Protein 3IX7 (pdb70)

Structure (mmCIF, N/CA/C/O backbone):
data_3IX7
#
_entry.id   3IX7
#
_cell.length_a   110.152
_cell.length_b   110.152
_cell.length_c   39.205
_cell.angle_alpha   90.00
_cell.angle_beta   90.00
_cell.angle_gamma   120.00
#
_symmetry.space_group_name_H-M   'P 61'
#
loop_
_entity.id
_entity.type
_entity.pdbx_description
1 polymer 'Uncharacterized protein TTHA0540'
2 non-polymer 'ACETIC ACID'
3 water water
#
loop_
_atom_site.group_PDB
_atom_site.id
_atom_site.type_symbol
_atom_site.label_atom_id
_atom_site.label_alt_id
_atom_site.label_comp_id
_atom_site.label_asym_id
_atom_site.label_entity_id
_atom_site.label_seq_id
_atom_site.pdbx_PDB_ins_code
_atom_site.Cartn_x
_atom_site.Cartn_y
_atom_site.Cartn_z
_atom_site.occupancy
_atom_site.B_iso_or_equiv
_atom_site.auth_seq_id
_atom_site.auth_comp_id
_atom_site.auth_asym_id
_atom_site.auth_atom_id
_atom_site.pdbx_PDB_model_num
ATOM 1 N N . ALA A 1 3 ? -16.191 73.759 1.973 1.00 15.68 138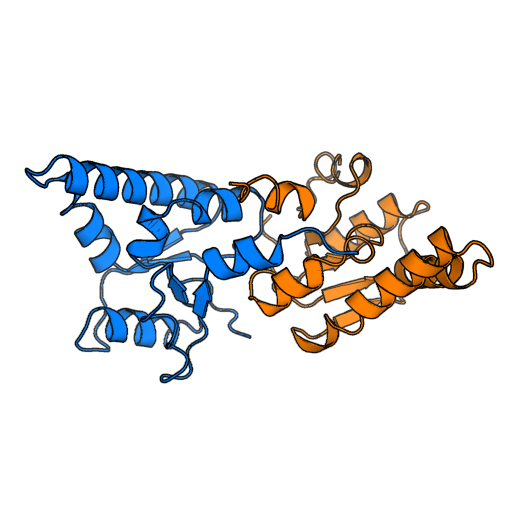 ALA A N 1
ATOM 2 C CA . ALA A 1 3 ? -16.789 74.475 0.795 1.00 15.47 138 ALA A CA 1
ATOM 3 C C . ALA A 1 3 ? -17.282 73.611 -0.407 1.00 15.39 138 ALA A C 1
ATOM 4 O O . ALA A 1 3 ? -18.206 74.062 -1.117 1.00 15.26 138 ALA A O 1
ATOM 6 N N . PRO A 1 4 ? -16.671 72.406 -0.661 1.00 14.85 139 PRO A N 1
ATOM 7 C CA . PRO A 1 4 ? -17.031 71.584 -1.844 1.00 14.45 139 PRO A CA 1
ATOM 8 C C . PRO A 1 4 ? -18.512 71.238 -2.010 1.00 14.05 139 PRO A C 1
ATOM 9 O O . PRO A 1 4 ? -19.107 70.608 -1.135 1.00 13.50 139 PRO A O 1
ATOM 13 N N . ARG A 1 5 ? -19.071 71.624 -3.158 1.00 13.84 140 ARG A N 1
ATOM 14 C CA . ARG A 1 5 ? -20.480 71.372 -3.485 1.00 13.64 140 ARG A CA 1
ATOM 15 C C . ARG A 1 5 ? -20.693 70.152 -4.398 1.00 12.73 140 ARG A C 1
ATOM 16 O O . ARG A 1 5 ? -21.806 69.919 -4.872 1.00 12.31 140 ARG A O 1
ATOM 24 N N . GLY A 1 6 ? -19.635 69.372 -4.626 1.00 12.17 141 GLY A N 1
ATOM 25 C CA . GLY A 1 6 ? -19.667 68.261 -5.587 1.00 11.25 141 GLY A CA 1
ATOM 26 C C . GLY A 1 6 ? -19.928 66.868 -5.029 1.00 11.25 141 GLY A C 1
ATOM 27 O O . GLY A 1 6 ? -19.763 65.884 -5.746 1.00 10.41 141 GLY A O 1
ATOM 28 N N . GLY A 1 7 ? -20.343 66.771 -3.767 1.00 11.56 142 GLY A N 1
ATOM 29 C CA . GLY A 1 7 ? -20.676 65.476 -3.181 1.00 13.13 142 GLY A CA 1
ATOM 30 C C . GLY A 1 7 ? -19.587 64.885 -2.311 1.00 14.23 142 GLY A C 1
ATOM 31 O O . GLY A 1 7 ? -18.768 65.619 -1.766 1.00 12.90 142 GLY A O 1
ATOM 32 N N A LYS A 1 8 ? -19.549 63.544 -2.228 0.50 15.65 143 LYS A N 1
ATOM 33 N N B LYS A 1 8 ? -19.613 63.566 -2.167 0.50 15.80 143 LYS A N 1
ATOM 34 C CA A LYS A 1 8 ? -18.785 62.788 -1.207 0.50 16.30 143 LYS A CA 1
ATOM 35 C CA B LYS A 1 8 ? -18.638 62.866 -1.364 0.50 16.65 143 LYS A CA 1
ATOM 36 C C A LYS A 1 8 ? -18.170 61.466 -1.703 0.50 17.29 143 LYS A C 1
ATOM 37 C C B LYS A 1 8 ? -18.120 61.662 -2.092 0.50 17.58 143 LYS A C 1
ATOM 38 O O A LYS A 1 8 ? -18.913 60.488 -1.913 0.50 16.86 143 LYS A O 1
ATOM 39 O O B LYS A 1 8 ? -18.860 60.983 -2.839 0.50 17.46 143 LYS A O 1
ATOM 50 N N . VAL A 1 9 ? -16.836 61.420 -1.864 1.00 16.41 144 VAL A N 1
ATOM 51 C CA . VAL A 1 9 ? -16.156 60.240 -2.347 1.00 17.85 144 VAL A CA 1
ATOM 52 C C . VAL A 1 9 ? -15.873 59.366 -1.123 1.00 19.00 144 VAL A C 1
ATOM 53 O O . VAL A 1 9 ? -15.281 59.837 -0.140 1.00 19.65 144 VAL A O 1
ATOM 57 N N . LEU A 1 10 ? -16.275 58.095 -1.205 1.00 19.65 145 LEU A N 1
ATOM 58 C CA . LEU A 1 10 ? -16.219 57.145 -0.088 1.00 20.40 145 LEU A CA 1
ATOM 59 C C . LEU A 1 10 ? -15.143 56.139 -0.391 1.00 20.20 145 LEU A C 1
ATOM 60 O O . LEU A 1 10 ? -15.124 55.616 -1.511 1.00 21.94 145 LEU A O 1
ATOM 65 N N . ASP A 1 11 ? -14.232 55.880 0.552 1.00 18.80 146 ASP A N 1
ATOM 66 C CA . ASP A 1 11 ? -13.189 54.912 0.333 1.00 19.57 146 ASP A CA 1
ATOM 67 C C . ASP A 1 11 ? -13.600 53.556 0.911 1.00 19.91 146 ASP A C 1
ATOM 68 O O . ASP A 1 11 ? -14.706 53.415 1.411 1.00 19.64 146 ASP A O 1
ATOM 73 N N . THR A 1 12 ? -12.693 52.584 0.848 1.00 20.46 147 THR A N 1
ATOM 74 C CA . THR A 1 12 ? -12.937 51.281 1.421 1.00 21.97 147 THR A CA 1
ATOM 75 C C . THR A 1 12 ? -13.143 51.297 2.903 1.00 21.43 147 THR A C 1
ATOM 76 O O . THR A 1 12 ? -14.131 50.712 3.377 1.00 21.59 147 THR A O 1
ATOM 80 N N . SER A 1 13 ? -12.257 51.976 3.639 1.00 20.56 148 SER A N 1
ATOM 81 C CA . SER A 1 13 ? -12.331 51.965 5.121 1.00 21.32 148 SER A CA 1
ATOM 82 C C . SER A 1 13 ? -13.639 52.523 5.688 1.00 21.20 148 SER A C 1
ATOM 83 O O . SER A 1 13 ? -14.179 52.002 6.706 1.00 20.64 148 SER A O 1
ATOM 86 N N . VAL A 1 14 ? -14.151 53.584 5.073 1.00 20.06 149 VAL A N 1
ATOM 87 C CA . VAL A 1 14 ? -15.418 54.136 5.551 1.00 19.56 149 VAL A CA 1
ATOM 88 C C . VAL A 1 14 ? -16.612 53.175 5.365 1.00 20.72 149 VAL A C 1
ATOM 89 O O . VAL A 1 14 ? -17.541 53.130 6.225 1.00 19.32 149 VAL A O 1
ATOM 93 N N . LEU A 1 15 ? -16.592 52.427 4.257 1.00 20.07 150 LEU A N 1
ATOM 94 C CA . LEU A 1 15 ? -17.624 51.402 3.989 1.00 21.47 150 LEU A CA 1
ATOM 95 C C . LEU A 1 15 ? -17.558 50.239 4.965 1.00 21.81 150 LEU A C 1
ATOM 96 O O . LEU A 1 15 ? -18.599 49.779 5.463 1.00 22.07 150 LEU A O 1
ATOM 101 N N . VAL A 1 16 ? -16.345 49.757 5.239 1.00 22.05 151 VAL A N 1
ATOM 102 C CA . VAL A 1 16 ? -16.131 48.662 6.190 1.00 22.89 151 VAL A CA 1
ATOM 103 C C . VAL A 1 16 ? -16.484 49.049 7.620 1.00 23.67 151 VAL A C 1
ATOM 104 O O . VAL A 1 16 ? -17.022 48.221 8.385 1.00 22.22 151 VAL A O 1
ATOM 108 N N . ASP A 1 17 ? -16.227 50.312 7.965 1.00 23.30 152 ASP A N 1
ATOM 109 C CA . ASP A 1 17 ? -16.598 50.827 9.283 1.00 24.53 152 ASP A CA 1
ATOM 110 C C . ASP A 1 17 ? -18.130 50.803 9.453 1.00 24.83 152 ASP A C 1
ATOM 111 O O . ASP A 1 17 ? -18.624 50.492 10.548 1.00 24.39 152 ASP A O 1
ATOM 116 N N . GLY A 1 18 ? -18.871 51.121 8.384 1.00 25.11 153 GLY A N 1
ATOM 117 C CA . GLY A 1 18 ? -20.352 50.988 8.399 1.00 25.69 153 GLY A CA 1
ATOM 118 C C . GLY A 1 18 ? -21.181 52.161 8.940 1.00 26.36 153 GLY A C 1
ATOM 119 O O . GLY A 1 18 ? -22.254 52.469 8.393 1.00 25.87 153 GLY A O 1
ATOM 120 N N . ARG A 1 19 ? -20.693 52.848 9.981 1.00 26.36 154 ARG A N 1
ATOM 121 C CA . ARG A 1 19 ? -21.445 53.980 10.557 1.00 27.12 154 ARG A CA 1
ATOM 122 C C . ARG A 1 19 ? -21.889 55.069 9.596 1.00 26.45 154 ARG A C 1
ATOM 123 O O . ARG A 1 19 ? -22.915 55.698 9.849 1.00 27.53 154 ARG A O 1
ATOM 131 N N . VAL A 1 20 ? -21.143 55.300 8.507 1.00 25.52 155 VAL A N 1
ATOM 132 C CA . VAL A 1 20 ? -21.561 56.275 7.486 1.00 24.17 155 VAL A CA 1
ATOM 133 C C . VAL A 1 20 ? -22.957 55.937 6.969 1.00 24.10 155 VAL A C 1
ATOM 134 O O . VAL A 1 20 ? -23.626 56.813 6.438 1.00 23.61 155 VAL A O 1
ATOM 138 N N . ALA A 1 21 ? -23.352 54.662 7.059 1.00 23.77 156 ALA A N 1
ATOM 139 C CA . ALA A 1 21 ? -24.717 54.254 6.681 1.00 24.73 156 ALA A CA 1
ATOM 140 C C . ALA A 1 21 ? -25.707 54.791 7.723 1.00 24.18 156 ALA A C 1
ATOM 141 O O . ALA A 1 21 ? -26.705 55.337 7.346 1.00 24.19 156 ALA A O 1
ATOM 143 N N . GLU A 1 22 ? -25.405 54.655 9.015 1.00 24.86 157 GLU A N 1
ATOM 144 C CA . GLU A 1 22 ? -26.229 55.290 10.051 1.00 26.40 157 GLU A CA 1
ATOM 145 C C . GLU A 1 22 ? -26.387 56.810 9.810 1.00 25.35 157 GLU A C 1
ATOM 146 O O . GLU A 1 22 ? -27.491 57.339 9.952 1.00 24.65 157 GLU A O 1
ATOM 152 N N . VAL A 1 23 ? -25.288 57.482 9.432 1.00 24.11 158 VAL A N 1
ATOM 153 C CA . VAL A 1 23 ? -25.270 58.940 9.293 1.00 23.14 158 VAL A CA 1
ATOM 154 C C . VAL A 1 23 ? -26.179 59.405 8.142 1.00 22.84 158 VAL A C 1
ATOM 155 O O . VAL A 1 23 ? -26.928 60.380 8.257 1.00 22.44 158 VAL A O 1
ATOM 159 N N . ALA A 1 24 ? -26.063 58.724 7.013 1.00 22.36 159 ALA A N 1
ATOM 160 C CA . ALA A 1 24 ? -26.861 59.031 5.840 1.00 22.44 159 ALA A CA 1
ATOM 161 C C . ALA A 1 24 ? -28.353 58.804 6.101 1.00 22.31 159 ALA A C 1
ATOM 162 O O . ALA A 1 24 ? -29.168 59.562 5.614 1.00 21.67 159 ALA A O 1
ATOM 164 N N . ALA A 1 25 ? -28.696 57.773 6.873 1.00 22.04 160 ALA A N 1
ATOM 165 C CA . ALA A 1 25 ? -30.089 57.394 7.047 1.00 23.24 160 ALA A CA 1
ATOM 166 C C . ALA A 1 25 ? -30.782 58.313 8.049 1.00 22.73 160 ALA A C 1
ATOM 167 O O . ALA A 1 25 ? -31.943 58.145 8.319 1.00 22.93 160 ALA A O 1
ATOM 169 N N . VAL A 1 26 ? -30.046 59.266 8.627 1.00 22.31 161 VAL A N 1
ATOM 170 C CA . VAL A 1 26 ? -30.647 60.262 9.512 1.00 20.50 161 VAL A CA 1
ATOM 171 C C . VAL A 1 26 ? -30.478 61.665 8.925 1.00 20.03 161 VAL A C 1
ATOM 172 O O . VAL A 1 26 ? -30.875 62.657 9.533 1.00 19.53 161 VAL A O 1
ATOM 176 N N . GLY A 1 27 ? -29.877 61.723 7.735 1.00 19.71 162 GLY A N 1
ATOM 177 C CA . GLY A 1 27 ? -29.912 62.917 6.903 1.00 19.61 162 GLY A CA 1
ATOM 178 C C . GLY A 1 27 ? -28.662 63.783 6.838 1.00 20.39 162 GLY A C 1
ATOM 179 O O . GLY A 1 27 ? -28.705 64.879 6.283 1.00 19.94 162 GLY A O 1
ATOM 180 N N . PHE A 1 28 ? -27.545 63.305 7.392 1.00 20.93 163 PHE A N 1
ATOM 181 C CA . PHE A 1 28 ? -26.372 64.164 7.585 1.00 21.29 163 PHE A CA 1
ATOM 182 C C . PHE A 1 28 ? -25.223 63.745 6.659 1.00 22.64 163 PHE A C 1
ATOM 183 O O . PHE A 1 28 ? -24.056 64.052 6.935 1.00 23.46 163 PHE A O 1
ATOM 191 N N . LEU A 1 29 ? -25.536 63.028 5.593 1.00 23.38 164 LEU A N 1
ATOM 192 C CA . LEU A 1 29 ? -24.540 62.745 4.567 1.00 25.23 164 LEU A CA 1
ATOM 193 C C . LEU A 1 29 ? -25.094 63.129 3.217 1.00 26.88 164 LEU A C 1
ATOM 194 O O . LEU A 1 29 ? -25.671 62.299 2.503 1.00 27.85 164 LEU A O 1
ATOM 199 N N . GLU A 1 30 ? -24.947 64.394 2.865 1.00 27.69 165 GLU A N 1
ATOM 200 C CA . GLU A 1 30 ? -25.584 64.901 1.665 1.00 28.33 165 GLU A CA 1
ATOM 201 C C . GLU A 1 30 ? -24.770 64.519 0.449 1.00 27.68 165 GLU A C 1
ATOM 202 O O . GLU A 1 30 ? -23.548 64.579 0.485 1.00 26.67 165 GLU A O 1
ATOM 208 N N . GLY A 1 31 ? -25.465 64.111 -0.618 1.00 27.33 166 GLY A N 1
ATOM 209 C CA . GLY A 1 31 ? -24.829 63.506 -1.802 1.00 25.12 166 GLY A CA 1
ATOM 210 C C . GLY A 1 31 ? -24.463 64.612 -2.761 1.00 24.45 166 GLY A C 1
ATOM 211 O O . GLY A 1 31 ? -24.386 65.778 -2.358 1.00 25.18 166 GLY A O 1
ATOM 212 N N . PRO A 1 32 ? -24.210 64.265 -4.024 1.00 23.00 167 PRO A N 1
ATOM 213 C CA . PRO A 1 32 ? -24.150 62.893 -4.555 1.00 22.24 167 PRO A CA 1
ATOM 214 C C . PRO A 1 32 ? -23.003 62.107 -3.921 1.00 22.08 167 PRO A C 1
ATOM 215 O O . PRO A 1 32 ? -22.002 62.705 -3.512 1.00 21.14 167 PRO A O 1
ATOM 219 N N . LEU A 1 33 ? -23.159 60.790 -3.852 1.00 21.40 168 LEU A N 1
ATOM 220 C CA . LEU A 1 33 ? -22.136 59.896 -3.322 1.00 22.44 168 LEU A CA 1
ATOM 221 C C . LEU A 1 33 ? -21.405 59.169 -4.447 1.00 22.21 168 LEU A C 1
ATOM 222 O O . LEU A 1 33 ? -22.022 58.643 -5.370 1.00 21.68 168 LEU A O 1
ATOM 227 N N . TRP A 1 34 ? -20.088 59.094 -4.338 1.00 21.40 169 TRP A N 1
ATOM 228 C CA . TRP A 1 34 ? -19.295 58.499 -5.385 1.00 21.11 169 TRP A CA 1
ATOM 229 C C . TRP A 1 34 ? -18.469 57.408 -4.792 1.00 21.50 169 TRP A C 1
ATOM 230 O O . TRP A 1 34 ? -17.857 57.575 -3.741 1.00 21.32 169 TRP A O 1
ATOM 241 N N . VAL A 1 35 ? -18.446 56.284 -5.471 1.00 21.31 170 VAL A N 1
ATOM 242 C CA . VAL A 1 35 ? -17.632 55.177 -5.027 1.00 21.03 170 VAL A CA 1
ATOM 243 C C . VAL A 1 35 ? -16.806 54.820 -6.228 1.00 20.66 170 VAL A C 1
ATOM 244 O O . VAL A 1 35 ? -17.361 54.568 -7.288 1.00 20.53 170 VAL A O 1
ATOM 248 N N . PRO A 1 36 ? -15.465 54.852 -6.080 1.00 20.88 171 PRO A N 1
ATOM 249 C CA . PRO A 1 36 ? -14.609 54.450 -7.174 1.00 20.38 171 PRO A CA 1
ATOM 250 C C . PRO A 1 36 ? -14.735 52.944 -7.404 1.00 21.06 171 PRO A C 1
ATOM 251 O O . PRO A 1 36 ? -14.874 52.187 -6.446 1.00 19.84 171 PRO A O 1
ATOM 255 N N . HIS A 1 37 ? -14.709 52.530 -8.677 1.00 21.58 172 HIS A N 1
ATOM 256 C CA . HIS A 1 37 ? -14.627 51.105 -9.075 1.00 23.05 172 HIS A CA 1
ATOM 257 C C . HIS A 1 37 ? -13.635 50.263 -8.275 1.00 22.33 172 HIS A C 1
ATOM 258 O O . HIS A 1 37 ? -13.987 49.144 -7.847 1.00 21.07 172 HIS A O 1
ATOM 265 N N . PHE A 1 38 ? -12.412 50.784 -8.055 1.00 22.00 173 PHE A N 1
ATOM 266 C CA . PHE A 1 38 ? -11.408 50.042 -7.270 1.00 21.43 173 PHE A CA 1
ATOM 267 C C . PHE A 1 38 ? -11.841 49.797 -5.826 1.00 22.00 173 PHE A C 1
ATOM 268 O O . PHE A 1 38 ? -11.391 48.834 -5.195 1.00 22.39 173 PHE A O 1
ATOM 276 N N . VAL A 1 39 ? -12.699 50.661 -5.285 1.00 21.41 174 VAL A N 1
ATOM 277 C CA . VAL A 1 39 ? -13.202 50.445 -3.906 1.00 21.33 174 VAL A CA 1
ATOM 278 C C . VAL A 1 39 ? -14.214 49.296 -3.911 1.00 22.22 174 VAL A C 1
ATOM 279 O O . VAL A 1 39 ? -14.142 48.376 -3.075 1.00 22.49 174 VAL A O 1
ATOM 283 N N . LEU A 1 40 ? -15.141 49.345 -4.863 1.00 23.08 175 LEU A N 1
ATOM 284 C CA . LEU A 1 40 ? -16.083 48.233 -5.064 1.00 24.68 175 LEU A CA 1
ATOM 285 C C . LEU A 1 40 ? -15.358 46.905 -5.384 1.00 25.11 175 LEU A C 1
ATOM 286 O O . LEU A 1 40 ? -15.668 45.889 -4.749 1.00 25.32 175 LEU A O 1
ATOM 291 N N . LYS A 1 41 ? -14.379 46.934 -6.305 1.00 25.34 176 LYS A N 1
ATOM 292 C CA . LYS A 1 41 ? -13.541 45.757 -6.613 1.00 26.03 176 LYS A CA 1
ATOM 293 C C . LYS A 1 41 ? -12.865 45.187 -5.355 1.00 25.80 176 LYS A C 1
ATOM 294 O O . LYS A 1 41 ? -12.832 43.977 -5.161 1.00 24.26 176 LYS A O 1
ATOM 300 N N . GLU A 1 42 ? -12.336 46.069 -4.505 1.00 25.52 177 GLU A N 1
ATOM 301 C CA . GLU A 1 42 ? -11.669 45.645 -3.271 1.00 26.36 177 GLU A CA 1
ATOM 302 C C . GLU A 1 42 ? -12.602 44.999 -2.229 1.00 25.76 177 GLU A C 1
ATOM 303 O O . GLU A 1 42 ? -12.238 44.052 -1.532 1.00 24.96 177 GLU A O 1
ATOM 309 N N . LEU A 1 43 ? -13.808 45.520 -2.124 1.00 25.25 178 LEU A N 1
ATOM 310 C CA . LEU A 1 43 ? -14.773 44.927 -1.223 1.00 25.60 178 LEU A CA 1
ATOM 311 C C . LEU A 1 43 ? -15.153 43.518 -1.715 1.00 25.63 178 LEU A C 1
ATOM 312 O O . LEU A 1 43 ? -15.298 42.580 -0.915 1.00 25.20 178 LEU A O 1
ATOM 317 N N . GLN A 1 44 ? -15.271 43.375 -3.035 1.00 26.60 179 GLN A N 1
ATOM 318 C CA . GLN A 1 44 ? -15.604 42.090 -3.651 1.00 27.44 179 GLN A CA 1
ATOM 319 C C . GLN A 1 44 ? -14.495 41.060 -3.420 1.00 28.03 179 GLN A C 1
ATOM 320 O O . GLN A 1 44 ? -14.779 39.910 -3.106 1.00 28.62 179 GLN A O 1
ATOM 326 N N A HIS A 1 45 ? -13.241 41.511 -3.522 0.50 28.48 180 HIS A N 1
ATOM 327 N N B HIS A 1 45 ? -13.235 41.458 -3.580 0.50 28.23 180 HIS A N 1
ATOM 328 C CA A HIS A 1 45 ? -12.035 40.709 -3.261 0.50 28.43 180 HIS A CA 1
ATOM 329 C CA B HIS A 1 45 ? -12.155 40.533 -3.276 0.50 28.04 180 HIS A CA 1
ATOM 330 C C A HIS A 1 45 ? -11.909 40.253 -1.798 0.50 28.20 180 HIS A C 1
ATOM 331 C C B HIS A 1 45 ? -12.225 40.117 -1.795 0.50 27.91 180 HIS A C 1
ATOM 332 O O A HIS A 1 45 ? -11.370 39.174 -1.511 0.50 27.91 180 HIS A O 1
ATOM 333 O O B HIS A 1 45 ? -12.157 38.919 -1.491 0.50 27.66 180 HIS A O 1
ATOM 346 N N . PHE A 1 46 ? -12.402 41.084 -0.883 1.00 27.33 181 PHE A N 1
ATOM 347 C CA . PHE A 1 46 ? -12.484 40.739 0.544 1.00 26.92 181 PHE A CA 1
ATOM 348 C C . PHE A 1 46 ? -13.523 39.634 0.771 1.00 25.89 181 PHE A C 1
ATOM 349 O O . PHE A 1 46 ? -13.205 38.638 1.396 1.00 26.33 181 PHE A O 1
ATOM 357 N N . ALA A 1 47 ? -14.750 39.838 0.263 1.00 24.29 182 ALA A N 1
ATOM 358 C CA . ALA A 1 47 ? -15.878 38.897 0.388 1.00 24.07 182 ALA A CA 1
ATOM 359 C C . ALA A 1 47 ? -15.560 37.527 -0.209 1.00 24.16 182 ALA A C 1
ATOM 360 O O . ALA A 1 47 ? -16.053 36.525 0.259 1.00 23.51 182 ALA A O 1
ATOM 362 N N . ASP A 1 48 ? -14.727 37.507 -1.240 1.00 24.17 183 ASP A N 1
ATOM 363 C CA . ASP A 1 48 ? -14.376 36.259 -1.900 1.00 25.77 183 ASP A CA 1
ATOM 364 C C . ASP A 1 48 ? -13.162 35.535 -1.285 1.00 25.49 183 ASP A C 1
ATOM 365 O O . ASP A 1 48 ? -12.827 34.439 -1.706 1.00 24.59 183 ASP A O 1
ATOM 370 N N . SER A 1 49 ? -12.518 36.182 -0.320 1.00 26.28 184 SER A N 1
ATOM 371 C CA . SER A 1 49 ? -11.294 35.678 0.329 1.00 27.68 184 SER A CA 1
ATOM 372 C C . SER A 1 49 ? -11.540 34.360 1.071 1.00 27.74 184 SER A C 1
ATOM 373 O O . SER A 1 49 ? -12.656 34.110 1.514 1.00 26.91 184 SER A O 1
ATOM 376 N N . GLN A 1 50 ? -10.482 33.553 1.208 1.00 28.83 185 GLN A N 1
ATOM 377 C CA . GLN A 1 50 ? -10.471 32.314 2.017 1.00 30.14 185 GLN A CA 1
ATOM 378 C C . GLN A 1 50 ? -10.609 32.542 3.517 1.00 30.52 185 GLN A C 1
ATOM 379 O O . GLN A 1 50 ? -11.004 31.635 4.262 1.00 31.07 185 GLN A O 1
ATOM 385 N N . ASP A 1 51 ? -10.198 33.723 3.937 1.00 31.08 186 ASP A N 1
ATOM 386 C CA . ASP A 1 51 ? -10.029 34.085 5.334 1.00 32.56 186 ASP A CA 1
ATOM 387 C C . ASP A 1 51 ? -11.323 34.708 5.831 1.00 32.69 186 ASP A C 1
ATOM 388 O O . ASP A 1 51 ? -11.726 35.762 5.317 1.00 31.95 186 ASP A O 1
ATOM 393 N N . PRO A 1 52 ? -11.963 34.071 6.850 1.00 33.48 187 PRO A N 1
ATOM 394 C CA . PRO A 1 52 ? -13.299 34.452 7.317 1.00 33.53 187 PRO A CA 1
ATOM 395 C C . PRO A 1 52 ? -13.389 35.918 7.742 1.00 33.94 187 PRO A C 1
ATOM 396 O O . PRO A 1 52 ? -14.466 36.506 7.661 1.00 34.24 187 PRO A O 1
ATOM 400 N N . LEU A 1 53 ? -12.274 36.494 8.192 1.00 33.89 188 LEU A N 1
ATOM 401 C CA . LEU A 1 53 ? -12.287 37.881 8.670 1.00 34.57 188 LEU A CA 1
ATOM 402 C C . LEU A 1 53 ? -12.196 38.896 7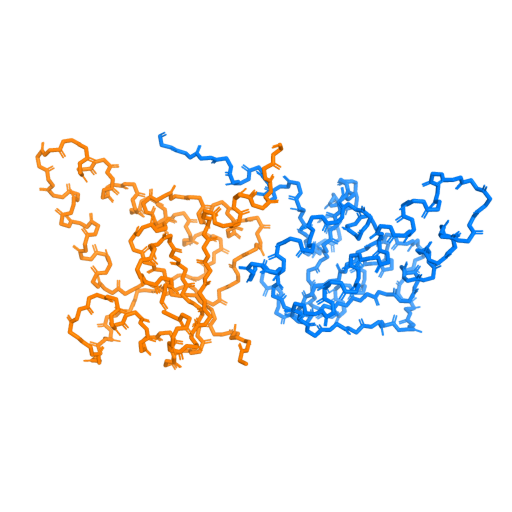.534 1.00 34.25 188 LEU A C 1
ATOM 403 O O . LEU A 1 53 ? -12.802 39.954 7.605 1.00 34.68 188 LEU A O 1
ATOM 408 N N . ARG A 1 54 ? -11.459 38.568 6.480 1.00 33.90 189 ARG A N 1
ATOM 409 C CA . ARG A 1 54 ? -11.521 39.362 5.268 1.00 33.43 189 ARG A CA 1
ATOM 410 C C . ARG A 1 54 ? -12.925 39.301 4.694 1.00 32.11 189 ARG A C 1
ATOM 411 O O . ARG A 1 54 ? -13.415 40.304 4.200 1.00 31.66 189 ARG A O 1
ATOM 419 N N . ARG A 1 55 ? -13.572 38.130 4.767 1.00 30.45 190 ARG A N 1
ATOM 420 C CA . ARG A 1 55 ? -14.925 37.984 4.219 1.00 29.35 190 ARG A CA 1
ATOM 421 C C . ARG A 1 55 ? -15.907 38.877 4.950 1.00 28.44 190 ARG A C 1
ATOM 422 O O . ARG A 1 55 ? -16.709 39.552 4.327 1.00 27.77 190 ARG A O 1
ATOM 430 N N . ALA A 1 56 ? -15.847 38.860 6.278 1.00 28.91 191 ALA A N 1
ATOM 431 C CA . ALA A 1 56 ? -16.694 39.724 7.103 1.00 28.80 191 ALA A CA 1
ATOM 432 C C . ALA A 1 56 ? -16.529 41.224 6.794 1.00 28.78 191 ALA A C 1
ATOM 433 O O . ALA A 1 56 ? -17.520 41.929 6.706 1.00 29.49 191 ALA A O 1
ATOM 435 N N . LYS A 1 57 ? -15.296 41.713 6.616 1.00 28.96 192 LYS A N 1
ATOM 436 C CA . LYS A 1 57 ? -15.071 43.142 6.232 1.00 28.28 192 LYS A CA 1
ATOM 437 C C . LYS A 1 57 ? -15.706 43.440 4.878 1.00 27.33 192 LYS A C 1
ATOM 438 O O . LYS A 1 57 ? -16.344 44.471 4.679 1.00 26.09 192 LYS A O 1
ATOM 444 N N . GLY A 1 58 ? -15.511 42.516 3.938 1.00 27.19 193 GLY A N 1
ATOM 445 C CA . GLY A 1 58 ? -16.045 42.635 2.584 1.00 26.38 193 GLY A CA 1
ATOM 446 C C . GLY A 1 58 ? -17.551 42.719 2.586 1.00 27.11 193 GLY A C 1
ATOM 447 O O . GLY A 1 58 ? -18.124 43.604 1.951 1.00 26.77 193 GLY A O 1
ATOM 448 N N . ARG A 1 59 ? -18.182 41.790 3.309 1.00 27.24 194 ARG A N 1
ATOM 449 C CA . ARG A 1 59 ? -19.624 41.762 3.456 1.00 28.89 194 ARG A CA 1
ATOM 450 C C . ARG A 1 59 ? -20.102 43.051 4.123 1.00 28.32 194 ARG A C 1
ATOM 451 O O . ARG A 1 59 ? -21.088 43.656 3.699 1.00 28.51 194 ARG A O 1
ATOM 459 N N . ARG A 1 60 ? -19.438 43.448 5.195 1.00 27.65 195 ARG A N 1
ATOM 460 C CA . ARG A 1 60 ? -19.885 44.635 5.912 1.00 28.75 195 ARG A CA 1
ATOM 461 C C . ARG A 1 60 ? -19.850 45.862 4.981 1.00 27.32 195 ARG A C 1
ATOM 462 O O . ARG A 1 60 ? -20.827 46.583 4.888 1.00 27.43 195 ARG A O 1
ATOM 470 N N . GLY A 1 61 ? -18.764 46.051 4.230 1.00 26.68 196 GLY A N 1
ATOM 471 C CA . GLY A 1 61 ? -18.678 47.184 3.296 1.00 25.06 196 GLY A CA 1
ATOM 472 C C . GLY A 1 61 ? -19.699 47.104 2.176 1.00 24.57 196 GLY A C 1
ATOM 473 O O . GLY A 1 61 ? -20.322 48.112 1.799 1.00 23.91 196 GLY A O 1
ATOM 474 N N . LEU A 1 62 ? -19.871 45.910 1.605 1.00 25.15 197 LEU A N 1
ATOM 475 C CA . LEU A 1 62 ? -20.936 45.710 0.594 1.00 25.28 197 LEU A CA 1
ATOM 476 C C . LEU A 1 62 ? -22.321 46.006 1.169 1.00 25.52 197 LEU A C 1
ATOM 477 O O . LEU A 1 62 ? -23.150 46.651 0.521 1.00 25.27 197 LEU A O 1
ATOM 482 N N . GLU A 1 63 ? -22.544 45.570 2.400 1.00 26.08 198 GLU A N 1
ATOM 483 C CA . GLU A 1 63 ? -23.810 45.805 3.097 1.00 28.24 198 GLU A CA 1
ATOM 484 C C . GLU A 1 63 ? -24.034 47.319 3.263 1.00 27.64 198 GLU A C 1
ATOM 485 O O . GLU A 1 63 ? -25.139 47.825 3.024 1.00 27.71 198 GLU A O 1
ATOM 491 N N . THR A 1 64 ? -22.974 48.025 3.663 1.00 26.91 199 THR A N 1
ATOM 492 C CA . THR A 1 64 ? -23.012 49.488 3.857 1.00 26.27 199 THR A CA 1
ATOM 493 C C . THR A 1 64 ? -23.320 50.200 2.550 1.00 26.28 199 THR A C 1
ATOM 494 O O . THR A 1 64 ? -24.059 51.176 2.508 1.00 26.96 199 THR A O 1
ATOM 498 N N . LEU A 1 65 ? -22.720 49.731 1.482 1.00 27.88 200 LEU A N 1
ATOM 499 C CA . LEU A 1 65 ? -22.930 50.347 0.182 1.00 29.83 200 LEU A CA 1
ATOM 500 C C . LEU A 1 65 ? -24.424 50.264 -0.242 1.00 30.11 200 LEU A C 1
ATOM 501 O O . LEU A 1 65 ? -25.020 51.248 -0.693 1.00 30.10 200 LEU A O 1
ATOM 506 N N . GLU A 1 66 ? -25.038 49.107 -0.039 1.00 30.96 201 GLU A N 1
ATOM 507 C CA . GLU A 1 66 ? -26.456 48.951 -0.345 1.00 32.17 201 GLU A CA 1
ATOM 508 C C . GLU A 1 66 ? -27.342 49.897 0.480 1.00 31.90 201 GLU A C 1
ATOM 509 O O . GLU A 1 66 ? -28.268 50.490 -0.064 1.00 32.26 201 GLU A O 1
ATOM 515 N N . ARG A 1 67 ? -27.038 50.064 1.770 1.00 31.18 202 ARG A N 1
ATOM 516 C CA . ARG A 1 67 ? -27.806 50.978 2.624 1.00 31.53 202 ARG A CA 1
ATOM 517 C C . ARG A 1 67 ? -27.684 52.429 2.199 1.00 30.96 202 ARG A C 1
ATOM 518 O O . ARG A 1 67 ? -28.656 53.168 2.281 1.00 31.49 202 ARG A O 1
ATOM 526 N N . LEU A 1 68 ? -26.505 52.822 1.727 1.00 30.34 203 LEU A N 1
ATOM 527 C CA . LEU A 1 68 ? -26.268 54.177 1.222 1.00 30.36 203 LEU A CA 1
ATOM 528 C C . LEU A 1 68 ? -27.054 54.448 -0.039 1.00 31.27 203 LEU A C 1
ATOM 529 O O . LEU A 1 68 ? -27.626 55.530 -0.176 1.00 31.19 203 LEU A O 1
ATOM 534 N N . ARG A 1 69 ? -27.036 53.478 -0.957 1.00 32.18 204 ARG A N 1
ATOM 535 C CA . ARG A 1 69 ? -27.834 53.520 -2.180 1.00 34.43 204 ARG A CA 1
ATOM 536 C C . ARG A 1 69 ? -29.314 53.715 -1.895 1.00 35.53 204 ARG A C 1
ATOM 537 O O . ARG A 1 69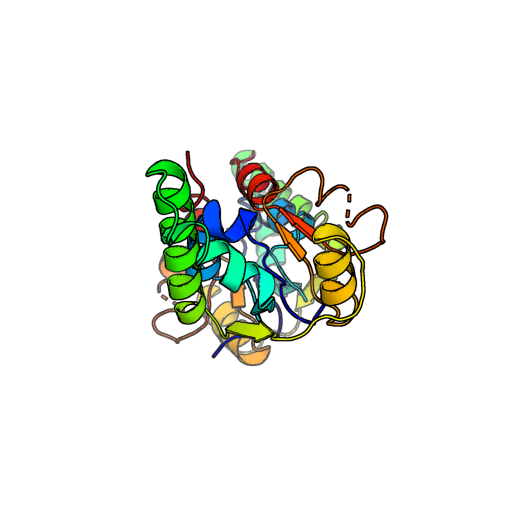 ? -30.075 54.020 -2.814 1.00 36.17 204 ARG A O 1
ATOM 545 N N . GLU A 1 70 ? -29.725 53.477 -0.645 1.00 36.41 205 GLU A N 1
ATOM 546 C CA . GLU A 1 70 ? -31.118 53.669 -0.229 1.00 37.24 205 GLU A CA 1
ATOM 547 C C . GLU A 1 70 ? -31.308 55.083 0.319 1.00 38.09 205 GLU A C 1
ATOM 548 O O . GLU A 1 70 ? -32.310 55.724 0.057 1.00 38.92 205 GLU A O 1
ATOM 550 N N . ALA A 1 71 ? -30.318 55.561 1.064 1.00 38.52 206 ALA A N 1
ATOM 551 C CA . ALA A 1 71 ? -30.359 56.866 1.711 1.00 38.84 206 ALA A CA 1
ATOM 552 C C . ALA A 1 71 ? -30.180 58.050 0.746 1.00 39.11 206 ALA A C 1
ATOM 553 O O . ALA A 1 71 ? -30.676 59.158 1.027 1.00 39.15 206 ALA A O 1
ATOM 555 N N . ALA A 1 72 ? -29.471 57.823 -0.369 1.00 38.69 207 ALA A N 1
ATOM 556 C CA . ALA A 1 72 ? -29.222 58.869 -1.370 1.00 38.21 207 ALA A CA 1
ATOM 557 C C . ALA A 1 72 ? -28.762 58.346 -2.764 1.00 37.81 207 ALA A C 1
ATOM 558 O O . ALA A 1 72 ? -28.599 57.137 -2.951 1.00 37.82 207 ALA A O 1
ATOM 560 N N . PRO A 1 73 ? -28.595 59.252 -3.759 1.00 37.39 208 PRO A N 1
ATOM 561 C CA . PRO A 1 73 ? -28.104 58.802 -5.064 1.00 36.74 208 PRO A CA 1
ATOM 562 C C . PRO A 1 73 ? -26.614 58.522 -5.023 1.00 35.42 208 PRO A C 1
ATOM 563 O O . PRO A 1 73 ? -25.835 59.378 -4.594 1.00 34.99 208 PRO A O 1
ATOM 567 N N . LEU A 1 74 ? -26.244 57.333 -5.496 1.00 34.61 209 LEU A N 1
ATOM 568 C CA . LEU A 1 74 ? -24.880 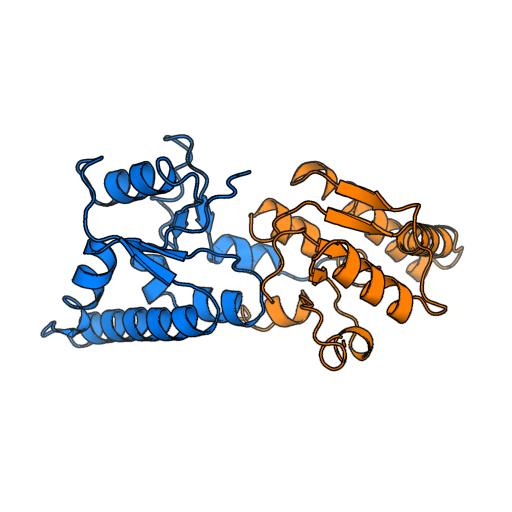56.820 -5.419 1.00 33.69 209 LEU A CA 1
ATOM 569 C C . LEU A 1 74 ? -24.437 56.238 -6.747 1.00 33.86 209 LEU A C 1
ATOM 570 O O . LEU A 1 74 ? -25.119 55.377 -7.320 1.00 33.39 209 LEU A O 1
ATOM 575 N N . GLU A 1 75 ? -23.293 56.706 -7.229 1.00 33.61 210 GLU A N 1
ATOM 576 C CA . GLU A 1 75 ? -22.741 56.218 -8.487 1.00 34.08 210 GLU A CA 1
ATOM 577 C C . GLU A 1 75 ? -21.337 55.652 -8.278 1.00 34.14 210 GLU A C 1
ATOM 578 O O . GLU A 1 75 ? -20.501 56.249 -7.593 1.00 33.13 210 GLU A O 1
ATOM 584 N N . VAL A 1 76 ? -21.100 54.481 -8.855 1.00 34.35 211 VAL A N 1
ATOM 585 C CA . VAL A 1 76 ? -19.764 53.916 -8.950 1.00 34.69 211 VAL A CA 1
ATOM 586 C C . VAL A 1 76 ? -19.055 54.547 -10.165 1.00 35.76 211 VAL A C 1
ATOM 587 O O . VAL A 1 76 ? -19.609 54.567 -11.270 1.00 35.72 211 VAL A O 1
ATOM 591 N N . LEU A 1 77 ? -17.868 55.120 -9.948 1.00 36.72 212 LEU A N 1
ATOM 592 C CA . LEU A 1 77 ? -17.112 55.763 -11.032 1.00 37.81 212 LEU A CA 1
ATOM 593 C C . LEU A 1 77 ? -16.019 54.827 -11.490 1.00 39.53 212 LEU A C 1
ATOM 594 O O . LEU A 1 77 ? -15.099 54.507 -10.731 1.00 40.66 212 LEU A O 1
ATOM 599 N N . GLU A 1 78 ? -16.122 54.418 -12.746 1.00 41.28 213 GLU A N 1
ATOM 600 C CA . GLU A 1 78 ? -15.513 53.182 -13.225 1.00 43.25 213 GLU A CA 1
ATOM 601 C C . GLU A 1 78 ? -14.241 53.359 -14.044 1.00 44.23 213 GLU A C 1
ATOM 602 O O . GLU A 1 78 ? -13.905 52.518 -14.897 1.00 44.83 213 GLU A O 1
ATOM 608 N N . THR A 1 79 ? -13.528 54.441 -13.758 1.00 45.13 214 THR A N 1
ATOM 609 C CA . THR A 1 79 ? -12.210 54.689 -14.322 1.00 46.16 214 THR A CA 1
ATOM 610 C C . THR A 1 79 ? -11.637 55.868 -13.576 1.00 46.79 214 THR A C 1
ATOM 611 O O . THR A 1 79 ? -12.328 56.875 -13.395 1.00 47.11 214 THR A O 1
ATOM 613 N N . THR A 1 80 ? -10.404 55.709 -13.099 1.00 47.28 215 THR A N 1
ATOM 614 C CA . THR A 1 80 ? -9.592 56.810 -12.590 1.00 47.77 215 THR A CA 1
ATOM 615 C C . THR A 1 80 ? -8.271 56.779 -13.366 1.00 48.00 215 THR A C 1
ATOM 616 O O . THR A 1 80 ? -7.741 55.683 -13.634 1.00 48.63 215 THR A O 1
ATOM 620 N N . PRO A 1 81 ? -7.768 57.957 -13.805 1.00 47.56 216 PRO A N 1
ATOM 621 C CA . PRO A 1 81 ? -6.370 57.971 -14.292 1.00 46.67 216 PRO A CA 1
ATOM 622 C C . PRO A 1 81 ? -5.394 58.800 -13.436 1.00 45.62 216 PRO A C 1
ATOM 623 O O . PRO A 1 81 ? -4.176 58.587 -13.509 1.00 45.79 216 PRO A O 1
ATOM 627 N N . LYS A 1 82 ? -5.916 59.730 -12.637 1.00 43.91 217 LYS A N 1
ATOM 628 C CA . LYS A 1 82 ? -5.056 60.605 -11.825 1.00 42.00 217 LYS A CA 1
ATOM 629 C C . LYS A 1 82 ? -4.543 59.898 -10.550 1.00 40.60 217 LYS A C 1
ATOM 630 O O . LYS A 1 82 ? -5.327 59.449 -9.707 1.00 39.51 217 LYS A O 1
ATOM 636 N N . GLY A 1 83 ? -3.222 59.775 -10.448 1.00 38.81 218 GLY A N 1
ATOM 637 C CA . GLY A 1 83 ? -2.584 59.258 -9.246 1.00 36.94 218 GLY A CA 1
ATOM 638 C C . GLY A 1 83 ? -1.972 57.894 -9.429 1.00 35.95 218 GLY A C 1
ATOM 639 O O . GLY A 1 83 ? -2.365 57.134 -10.328 1.00 35.78 218 GLY A O 1
ATOM 640 N N . GLU A 1 84 ? -1.005 57.586 -8.568 1.00 34.34 219 GLU A N 1
ATOM 641 C CA . GLU A 1 84 ? -0.334 56.299 -8.617 1.00 33.47 219 GLU A CA 1
ATOM 642 C C . GLU A 1 84 ? -0.838 55.359 -7.519 1.00 32.67 219 GLU A C 1
ATOM 643 O O . GLU A 1 84 ? -1.268 54.237 -7.819 1.00 33.71 219 GLU A O 1
ATOM 649 N N . SER A 1 85 ? -0.840 55.803 -6.265 1.00 30.20 220 SER A N 1
ATOM 650 C CA . SER A 1 85 ? -1.324 54.934 -5.195 1.00 28.47 220 SER A CA 1
ATOM 651 C C . SER A 1 85 ? -2.857 55.021 -5.045 1.00 27.27 220 SER A C 1
ATOM 652 O O . SER A 1 85 ? -3.491 55.874 -5.673 1.00 27.32 220 SER A O 1
ATOM 655 N N . VAL A 1 86 ? -3.447 54.142 -4.227 1.00 25.30 221 VAL A N 1
ATOM 656 C CA . VAL A 1 86 ? -4.879 54.242 -3.892 1.00 24.15 221 VAL A CA 1
ATOM 657 C C . VAL A 1 86 ? -5.174 55.619 -3.271 1.00 22.16 221 VAL A C 1
ATOM 658 O O . VAL A 1 86 ? -6.124 56.288 -3.647 1.00 20.80 221 VAL A O 1
ATOM 662 N N . ASP A 1 87 ? -4.356 56.029 -2.310 1.00 21.16 222 ASP A N 1
ATOM 663 C CA . ASP A 1 87 ? -4.475 57.346 -1.655 1.00 20.86 222 ASP A CA 1
ATOM 664 C C . ASP A 1 87 ? -4.600 58.499 -2.660 1.00 19.56 222 ASP A C 1
ATOM 665 O O . ASP A 1 87 ? -5.528 59.324 -2.616 1.00 18.70 222 ASP A O 1
ATOM 670 N N . GLU A 1 88 ? -3.627 58.570 -3.546 1.00 19.11 223 GLU A N 1
ATOM 671 C CA . GLU A 1 88 ? -3.577 59.611 -4.589 1.00 20.27 223 GLU A CA 1
ATOM 672 C C . GLU A 1 88 ? -4.780 59.542 -5.484 1.00 18.94 223 GLU A C 1
ATOM 673 O O . GLU A 1 88 ? -5.313 60.586 -5.841 1.00 20.36 223 GLU A O 1
ATOM 679 N N . LYS A 1 89 ? -5.209 58.334 -5.838 1.00 18.40 224 LYS A N 1
ATOM 680 C CA . LYS A 1 89 ? -6.364 58.144 -6.738 1.00 19.36 224 LYS A CA 1
ATOM 681 C C . LYS A 1 89 ? -7.609 58.724 -6.101 1.00 18.94 224 LYS A C 1
ATOM 682 O O . LYS A 1 89 ? -8.395 59.373 -6.762 1.00 19.80 224 LYS A O 1
ATOM 688 N N . LEU A 1 90 ? -7.748 58.512 -4.794 1.00 18.40 225 LEU A N 1
ATOM 689 C CA . LEU A 1 90 ? -8.911 58.962 -4.038 1.00 17.14 225 LEU A CA 1
ATOM 690 C C . LEU A 1 90 ? -8.887 60.472 -3.883 1.00 17.29 225 LEU A C 1
ATOM 691 O O . LEU A 1 90 ? -9.927 61.131 -4.051 1.00 17.37 225 LEU A O 1
ATOM 696 N N . LEU A 1 91 ? -7.703 61.006 -3.574 1.00 16.30 226 LEU A N 1
ATOM 697 C CA . LEU A 1 91 ? -7.473 62.448 -3.452 1.00 16.76 226 LEU A CA 1
ATOM 698 C C . LEU A 1 91 ? -7.687 63.249 -4.738 1.00 16.86 226 LEU A C 1
ATOM 699 O O . LEU A 1 91 ? -8.432 64.243 -4.717 1.00 18.03 226 LEU A O 1
ATOM 704 N N . PHE A 1 92 ? -7.074 62.830 -5.843 1.00 15.24 227 PHE A N 1
ATOM 705 C CA . PHE A 1 92 ? -7.274 63.493 -7.098 1.00 17.27 227 PHE A CA 1
ATOM 706 C C . PHE A 1 92 ? -8.711 63.355 -7.615 1.00 17.99 227 PHE A C 1
ATOM 707 O O . PHE A 1 92 ? -9.232 64.256 -8.300 1.00 19.58 227 PHE A O 1
ATOM 715 N N . LEU A 1 93 ? -9.356 62.232 -7.328 1.00 18.20 228 LEU A N 1
ATOM 716 C CA . LEU A 1 93 ? -10.712 62.062 -7.782 1.00 18.37 228 LEU A CA 1
ATOM 717 C C . LEU A 1 93 ? -11.612 63.063 -7.029 1.00 17.89 228 LEU A C 1
ATOM 718 O O . LEU A 1 93 ? -12.427 63.755 -7.612 1.00 17.64 228 LEU A O 1
ATOM 723 N N . ALA A 1 94 ? -11.469 63.116 -5.719 1.00 18.35 229 ALA A N 1
ATOM 724 C CA . ALA A 1 94 ? -12.264 64.051 -4.915 1.00 18.21 229 ALA A CA 1
ATOM 725 C C . ALA A 1 94 ? -12.033 65.508 -5.395 1.00 19.31 229 ALA A C 1
ATOM 726 O O . ALA A 1 94 ? -12.979 66.310 -5.436 1.00 20.07 229 ALA A O 1
ATOM 728 N N . ARG A 1 95 ? -10.785 65.859 -5.731 1.00 19.33 230 ARG A N 1
ATOM 729 C CA . ARG A 1 95 ? -10.450 67.205 -6.252 1.00 19.85 230 ARG A CA 1
ATOM 730 C C . ARG A 1 95 ? -11.120 67.486 -7.577 1.00 20.19 230 ARG A C 1
ATOM 731 O O . ARG A 1 95 ? -11.703 68.573 -7.767 1.00 20.62 230 ARG A O 1
ATOM 739 N N A ASP A 1 96 ? -11.045 66.501 -8.475 0.50 19.85 231 ASP A N 1
ATOM 740 N N B ASP A 1 96 ? -11.056 66.530 -8.499 0.50 20.50 231 ASP A N 1
ATOM 741 C CA A ASP A 1 96 ? -11.625 66.572 -9.819 0.50 19.72 231 ASP A CA 1
ATOM 742 C CA B ASP A 1 96 ? -11.662 66.724 -9.817 0.50 20.97 231 ASP A CA 1
ATOM 743 C C A ASP A 1 96 ? -13.141 66.792 -9.783 0.50 20.21 231 ASP A C 1
ATOM 744 C C B ASP A 1 96 ? -13.179 66.863 -9.754 0.50 20.93 231 ASP A C 1
ATOM 745 O O A ASP A 1 96 ? -13.677 67.552 -10.584 0.50 19.99 231 ASP A O 1
ATOM 746 O O B ASP A 1 96 ? -13.756 67.635 -10.511 0.50 20.73 231 ASP A O 1
ATOM 755 N N . LEU A 1 97 ? -13.805 66.125 -8.838 1.00 20.97 232 LEU A N 1
ATOM 756 C CA . LEU A 1 97 ? -15.252 66.221 -8.638 1.00 20.86 232 LEU A CA 1
ATOM 757 C C . LEU A 1 97 ? -15.630 67.385 -7.744 1.00 20.63 232 LEU A C 1
ATOM 758 O O . LEU A 1 97 ? -16.817 67.643 -7.548 1.00 21.87 232 LEU A O 1
ATOM 763 N N . GLU A 1 98 ? -14.649 68.115 -7.220 1.00 20.39 233 GLU A N 1
ATOM 764 C CA . GLU A 1 98 ? -14.926 69.084 -6.158 1.00 20.50 233 GLU A CA 1
ATOM 765 C C . GLU A 1 98 ? -15.831 68.443 -5.107 1.00 19.69 233 GLU A C 1
ATOM 766 O O . GLU A 1 98 ? -16.835 69.030 -4.677 1.00 17.90 233 GLU A O 1
ATOM 772 N N . ALA A 1 99 ? -15.479 67.230 -4.717 1.00 18.89 234 ALA A N 1
ATOM 773 C CA . ALA A 1 99 ? -16.186 66.569 -3.636 1.00 19.13 234 ALA A CA 1
ATOM 774 C C . ALA A 1 99 ? -15.307 66.525 -2.405 1.00 18.76 234 ALA A C 1
ATOM 775 O O . ALA A 1 99 ? -14.093 66.796 -2.500 1.00 20.79 234 ALA A O 1
ATOM 777 N N . ALA A 1 100 ? -15.881 66.182 -1.251 1.00 19.01 235 ALA A N 1
ATOM 778 C CA . ALA A 1 100 ? -15.075 65.929 -0.047 1.00 19.75 235 ALA A CA 1
ATOM 779 C C . ALA A 1 100 ? -14.780 64.439 -0.053 1.00 21.06 235 ALA A C 1
ATOM 780 O O . ALA A 1 100 ? -15.644 63.671 -0.456 1.00 21.89 235 ALA A O 1
ATOM 782 N N . LEU A 1 101 ? -13.609 64.020 0.430 1.00 21.10 236 LEU A N 1
ATOM 783 C CA . LEU A 1 101 ? -13.328 62.605 0.682 1.00 21.88 236 LEU A CA 1
ATOM 784 C C . LEU A 1 101 ? -13.918 62.169 2.043 1.00 22.53 236 LEU A C 1
ATOM 785 O O . LEU A 1 101 ? -13.814 62.895 3.016 1.00 23.79 236 LEU A O 1
ATOM 790 N N . VAL A 1 102 ? -14.573 61.015 2.127 1.00 21.27 237 VAL A N 1
ATOM 791 C CA . VAL A 1 102 ? -15.053 60.551 3.443 1.00 20.28 237 VAL A CA 1
ATOM 792 C C . VAL A 1 102 ? -14.325 59.263 3.766 1.00 19.80 237 VAL A C 1
ATOM 793 O O . VAL A 1 102 ? -14.357 58.330 2.970 1.00 18.30 237 VAL A O 1
ATOM 797 N N . THR A 1 103 ? -13.632 59.208 4.906 1.00 19.70 238 THR A N 1
ATOM 798 C CA . THR A 1 103 ? -12.752 58.084 5.165 1.00 20.35 238 THR A CA 1
ATOM 799 C C . THR A 1 103 ? -12.691 57.793 6.649 1.00 21.62 238 THR A C 1
ATOM 800 O O . THR A 1 103 ? -12.993 58.677 7.489 1.00 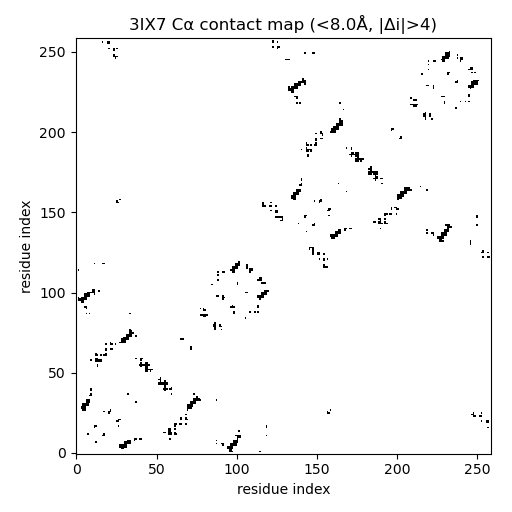22.85 238 THR A O 1
ATOM 804 N N A ASN A 1 104 ? -12.315 56.556 6.977 0.50 20.78 239 ASN A N 1
ATOM 805 N N B ASN A 1 104 ? -12.343 56.569 7.006 0.50 21.93 239 ASN A N 1
ATOM 806 C CA A ASN A 1 104 ? -12.012 56.158 8.358 0.50 20.39 239 ASN A CA 1
ATOM 807 C CA B ASN A 1 104 ? -12.019 56.289 8.397 0.50 22.56 239 ASN A CA 1
ATOM 808 C C A ASN A 1 104 ? -10.504 56.163 8.632 0.50 20.60 239 ASN A C 1
ATOM 809 C C B ASN A 1 104 ? -10.545 55.831 8.477 0.50 21.88 239 ASN A C 1
ATOM 810 O O A ASN A 1 104 ? -10.080 56.015 9.763 0.50 20.93 239 ASN A O 1
ATOM 811 O O B ASN A 1 104 ? -10.175 55.024 9.306 0.50 22.23 239 ASN A O 1
ATOM 820 N N . ASP A 1 105 ? -9.717 56.373 7.576 1.00 20.75 240 ASP A N 1
ATOM 821 C CA . ASP A 1 105 ? -8.302 56.116 7.561 1.00 20.35 240 ASP A CA 1
ATOM 822 C C . ASP A 1 105 ? -7.614 57.429 7.985 1.00 19.36 240 ASP A C 1
ATOM 823 O O . ASP A 1 105 ? -7.600 58.411 7.219 1.00 18.82 240 ASP A O 1
ATOM 828 N N A HIS A 1 106 ? -7.065 57.401 9.208 0.50 18.34 241 HIS A N 1
ATOM 829 N N B HIS A 1 106 ? -7.081 57.459 9.205 0.50 18.54 241 HIS A N 1
ATOM 830 C CA A HIS A 1 106 ? -6.455 58.559 9.878 0.50 18.44 241 HIS A CA 1
ATOM 831 C CA B HIS A 1 106 ? -6.592 58.721 9.766 0.50 18.69 241 HIS A CA 1
ATOM 832 C C A HIS A 1 106 ? -5.392 59.192 8.991 0.50 17.02 241 HIS A C 1
ATOM 833 C C B HIS A 1 106 ? -5.305 59.226 9.081 0.50 17.26 241 HIS A C 1
ATOM 834 O O A HIS A 1 106 ? -5.354 60.405 8.790 0.50 16.95 241 HIS A O 1
ATOM 835 O O B HIS A 1 106 ? -5.050 60.420 9.081 0.50 17.43 241 HIS A O 1
ATOM 848 N N . ALA A 1 107 ? -4.534 58.338 8.455 1.00 16.55 242 ALA A N 1
ATOM 849 C CA . ALA A 1 107 ? -3.389 58.775 7.682 1.00 16.10 242 ALA A CA 1
ATOM 850 C C . ALA A 1 107 ? -3.805 59.419 6.363 1.00 16.05 242 ALA A C 1
ATOM 851 O O . ALA A 1 107 ? -3.266 60.452 5.954 1.00 14.68 242 ALA A O 1
ATOM 853 N N . LEU A 1 108 ? -4.797 58.831 5.715 1.00 15.89 243 LEU A N 1
ATOM 854 C CA . LEU A 1 108 ? -5.358 59.458 4.511 1.00 16.21 243 LEU A CA 1
ATOM 855 C C . LEU A 1 108 ? -5.954 60.858 4.846 1.00 15.35 243 LEU A C 1
ATOM 856 O O . LEU A 1 108 ? -5.911 61.763 4.035 1.00 15.70 243 LEU A O 1
ATOM 861 N N . LEU A 1 109 ? -6.520 61.025 6.021 1.00 15.92 244 LEU A N 1
ATOM 862 C CA . LEU A 1 109 ? -7.071 62.345 6.404 1.00 16.40 244 LEU A CA 1
ATOM 863 C C . LEU A 1 109 ? -5.955 63.399 6.407 1.00 15.81 244 LEU A C 1
ATOM 864 O O . LEU A 1 109 ? -6.157 64.550 6.011 1.00 15.54 244 LEU A O 1
ATOM 869 N N . GLN A 1 110 ? -4.772 62.991 6.862 1.00 14.71 245 GLN A N 1
ATOM 870 C CA . GLN A 1 110 ? -3.619 63.871 6.926 1.00 14.89 245 GLN A CA 1
ATOM 871 C C . GLN A 1 110 ? -3.097 64.168 5.528 1.00 15.99 245 GLN A C 1
ATOM 872 O O . GLN A 1 110 ? -2.714 65.296 5.245 1.00 16.04 245 GLN A O 1
ATOM 894 N N . ALA A 1 112 ? -4.876 64.194 2.686 1.00 15.19 247 ALA A N 1
ATOM 895 C CA . ALA A 1 112 ? -5.833 65.157 2.133 1.00 16.69 247 ALA A CA 1
ATOM 896 C C . ALA A 1 112 ? -5.481 66.617 2.538 1.00 17.38 247 ALA A C 1
ATOM 897 O O . ALA A 1 112 ? -5.576 67.512 1.728 1.00 17.32 247 ALA A O 1
ATOM 899 N N . ARG A 1 113 ? -5.150 66.833 3.814 1.00 18.35 248 ARG A N 1
ATOM 900 C CA . ARG A 1 113 ? -4.635 68.128 4.287 1.00 20.64 248 ARG A CA 1
ATOM 901 C C . ARG A 1 113 ? -3.421 68.589 3.449 1.00 20.05 248 ARG A C 1
ATOM 902 O O . ARG A 1 113 ? -3.389 69.732 2.965 1.00 20.82 248 ARG A O 1
ATOM 910 N N . ILE A 1 114 ? -2.465 67.679 3.220 1.00 19.32 249 ILE A N 1
ATOM 911 C CA . ILE A 1 114 ? -1.250 67.960 2.435 1.00 18.17 249 ILE A CA 1
ATOM 912 C C . ILE A 1 114 ? -1.545 68.294 0.959 1.00 18.55 249 ILE A C 1
ATOM 913 O O . ILE A 1 114 ? -0.919 69.179 0.371 1.00 17.43 249 ILE A O 1
ATOM 918 N N . TYR A 1 115 ? -2.515 67.591 0.383 1.00 17.31 250 TYR A N 1
ATOM 919 C CA . TYR A 1 115 ? -2.917 67.791 -0.992 1.00 17.29 250 TYR A CA 1
ATOM 920 C C . TYR A 1 115 ? -3.929 68.919 -1.134 1.00 18.07 250 TYR A C 1
ATOM 921 O O . TYR A 1 115 ? -4.354 69.232 -2.268 1.00 17.52 250 TYR A O 1
ATOM 930 N N . GLY A 1 116 ? -4.356 69.501 -0.001 1.00 18.11 251 GLY A N 1
ATOM 931 C CA . GLY A 1 116 ? -5.411 70.551 -0.047 1.00 17.62 251 GLY A CA 1
ATOM 932 C C . GLY A 1 116 ? -6.794 70.047 -0.443 1.00 17.67 251 GLY A C 1
ATOM 933 O O . GLY A 1 116 ? -7.584 70.786 -1.044 1.00 17.50 251 GLY A O 1
ATOM 934 N N . VAL A 1 117 ? -7.119 68.800 -0.098 1.00 17.96 252 VAL A N 1
ATOM 935 C CA . VAL A 1 117 ? -8.442 68.204 -0.412 1.00 17.84 252 VAL A CA 1
ATOM 936 C C . VAL A 1 117 ? -9.289 68.091 0.838 1.00 19.50 252 VAL A C 1
ATOM 937 O O . VAL A 1 117 ? -8.804 67.653 1.910 1.00 20.36 252 VAL A O 1
ATOM 941 N N . LYS A 1 118 ? -10.550 68.513 0.755 1.00 21.42 253 LYS A N 1
ATOM 942 C CA . LYS A 1 118 ? -11.434 68.414 1.908 1.00 23.69 253 LYS A CA 1
ATOM 943 C C . LYS A 1 118 ? -11.727 66.947 2.218 1.00 24.32 253 LYS A C 1
ATOM 944 O O . LYS A 1 118 ? -11.950 66.135 1.314 1.00 23.71 253 LYS A O 1
ATOM 950 N N . ALA A 1 119 ? -11.691 66.598 3.491 1.00 24.96 254 ALA A N 1
ATOM 951 C CA . ALA A 1 119 ? -11.848 65.225 3.879 1.00 26.05 254 ALA A CA 1
ATOM 952 C C . ALA A 1 119 ? -12.643 65.200 5.163 1.00 26.88 254 ALA A C 1
ATOM 953 O O . ALA A 1 119 ? -12.462 66.076 6.035 1.00 27.21 254 ALA A O 1
ATOM 955 N N . LEU A 1 120 ? -13.497 64.190 5.282 1.00 26.06 255 LEU A N 1
ATOM 956 C CA . LEU A 1 120 ? -14.399 64.082 6.421 1.00 25.94 255 LEU A CA 1
ATOM 957 C C . LEU A 1 120 ? -14.148 62.777 7.132 1.00 26.21 255 LEU A C 1
ATOM 958 O O . LEU A 1 120 ? -13.927 61.733 6.495 1.00 26.12 255 LEU A O 1
ATOM 963 N N . SER A 1 121 ? -14.189 62.842 8.457 1.00 26.11 256 SER A N 1
ATOM 964 C CA . SER A 1 121 ? -13.942 61.681 9.304 1.00 25.81 256 SER A CA 1
ATOM 965 C C . SER A 1 121 ? -15.189 61.319 10.089 1.00 25.10 256 SER A C 1
ATOM 966 O O . SER A 1 121 ? -15.707 62.149 10.815 1.00 23.67 256 SER A O 1
ATOM 969 N N . ILE A 1 122 ? -15.656 60.074 9.970 1.00 25.63 257 ILE A N 1
ATOM 970 C CA . ILE A 1 122 ? -16.752 59.598 10.803 1.00 26.92 257 ILE A CA 1
ATOM 971 C C . ILE A 1 122 ? -16.387 59.630 12.286 1.00 26.36 257 ILE A C 1
ATOM 972 O O . ILE A 1 122 ? -17.236 59.889 13.143 1.00 25.65 257 ILE A O 1
ATOM 977 N N . GLN A 1 123 ? -15.121 59.369 12.580 1.00 27.03 258 GLN A N 1
ATOM 978 C CA . GLN A 1 123 ? -14.639 59.345 13.977 1.00 27.88 258 GLN A CA 1
ATOM 979 C C . GLN A 1 123 ? -14.606 60.754 14.598 1.00 26.93 258 GLN A C 1
ATOM 980 O O . GLN A 1 123 ? -14.914 60.920 15.762 1.00 28.48 258 GLN A O 1
ATOM 986 N N . ALA A 1 124 ? -14.274 61.770 13.814 1.00 26.04 259 ALA A N 1
ATOM 987 C CA . ALA A 1 124 ? -14.366 63.156 14.267 1.00 24.23 259 ALA A CA 1
ATOM 988 C C . ALA A 1 124 ? -15.827 63.533 14.403 1.00 23.89 259 ALA A C 1
ATOM 989 O O . ALA A 1 124 ? -16.194 64.273 15.313 1.00 23.35 259 ALA A O 1
ATOM 991 N N . LEU A 1 125 ? -16.686 63.033 13.508 1.00 22.32 260 LEU A N 1
ATOM 992 C CA . LEU A 1 125 ? -18.110 63.294 13.728 1.00 21.04 260 LEU A CA 1
ATOM 993 C C . LEU A 1 125 ? -18.605 62.727 15.082 1.00 21.37 260 LEU A C 1
ATOM 994 O O . LEU A 1 125 ? -19.273 63.439 15.840 1.00 19.01 260 LEU A O 1
ATOM 999 N N . ALA A 1 126 ? -18.273 61.466 15.377 1.00 22.73 261 ALA A N 1
ATOM 1000 C CA . ALA A 1 126 ? -18.704 60.834 16.648 1.00 25.80 261 ALA A CA 1
ATOM 1001 C C . ALA A 1 126 ? -18.248 61.600 17.885 1.00 27.87 261 ALA A C 1
ATOM 1002 O O . ALA A 1 126 ? -18.938 61.578 18.913 1.00 28.46 261 ALA A O 1
ATOM 1004 N N . GLN A 1 127 ? -17.088 62.257 17.777 1.00 30.30 262 GLN A N 1
ATOM 1005 C CA . GLN A 1 127 ? -16.530 63.074 18.853 1.00 32.74 262 GLN A CA 1
ATOM 1006 C C . GLN A 1 127 ? -17.280 64.404 19.014 1.00 33.73 262 GLN A C 1
ATOM 1007 O O . GLN A 1 127 ? -17.576 64.825 20.131 1.00 34.43 262 GLN A O 1
ATOM 1013 N N . ALA A 1 128 ? -17.618 65.036 17.900 1.00 34.15 263 ALA A N 1
ATOM 1014 C CA . ALA A 1 128 ? -18.452 66.230 17.907 1.00 35.07 263 ALA A CA 1
ATOM 1015 C C . ALA A 1 128 ? -19.795 66.019 18.623 1.00 35.97 263 ALA A C 1
ATOM 1016 O O . ALA A 1 128 ? -20.463 66.980 19.012 1.00 34.48 263 ALA A O 1
ATOM 1018 N N . LEU A 1 129 ? -20.195 64.760 18.764 1.00 37.55 264 LEU A N 1
ATOM 1019 C CA . LEU A 1 129 ? -21.532 64.452 19.262 1.00 39.19 264 LEU A CA 1
ATOM 1020 C C . LEU A 1 129 ? -21.591 64.119 20.756 1.00 41.18 264 LEU A C 1
ATOM 1021 O O . LEU A 1 129 ? -22.651 63.763 21.288 1.00 41.54 264 LEU A O 1
ATOM 1026 N N . ARG A 1 130 ? -20.443 64.258 21.409 1.00 43.78 265 ARG A N 1
ATOM 1027 C CA . ARG A 1 130 ? -20.358 64.327 22.857 1.00 47.04 265 ARG A CA 1
ATOM 1028 C C . ARG A 1 130 ? -21.224 65.496 23.384 1.00 48.71 265 ARG A C 1
ATOM 1029 O O . ARG A 1 130 ? -20.964 66.653 23.026 1.00 49.16 265 ARG A O 1
ATOM 1037 N N . PRO A 1 131 ? -22.259 65.199 24.214 1.00 50.57 266 PRO A N 1
ATOM 1038 C CA . PRO A 1 131 ? -23.103 66.259 24.827 1.00 52.14 266 PRO A CA 1
ATOM 1039 C C . PRO A 1 131 ? -22.278 67.321 25.568 1.00 53.70 266 PRO A C 1
ATOM 1040 O O . PRO A 1 131 ? -21.313 66.968 26.258 1.00 53.66 266 PRO A O 1
ATOM 1044 N N . GLN A 1 132 ? -22.644 68.601 25.407 1.00 55.56 267 GLN A N 1
ATOM 1045 C CA . GLN A 1 132 ? -21.907 69.720 26.044 1.00 57.41 267 GLN A CA 1
ATOM 1046 C C . GLN A 1 132 ? -22.706 70.405 27.193 1.00 58.20 267 GLN A C 1
ATOM 1047 O O . GLN A 1 132 ? -23.748 69.886 27.610 1.00 58.72 267 GLN A O 1
ATOM 1053 N N . LEU A 1 133 ? -22.201 71.532 27.715 1.00 59.30 268 LEU A N 1
ATOM 1054 C CA . LEU A 1 133 ? -22.900 72.343 28.753 1.00 59.96 268 LEU A CA 1
ATOM 1055 C C . LEU A 1 133 ? -22.905 71.675 30.118 1.00 60.20 268 LEU A C 1
ATOM 1056 O O . LEU A 1 133 ? -22.903 70.447 30.207 1.00 61.21 268 LEU A O 1
ATOM 1058 N N . ASN B 1 2 ? -37.619 64.516 -2.640 1.00 18.06 137 ASN B N 1
ATOM 1059 C CA . ASN B 1 2 ? -37.146 65.866 -2.212 1.00 18.33 137 ASN B 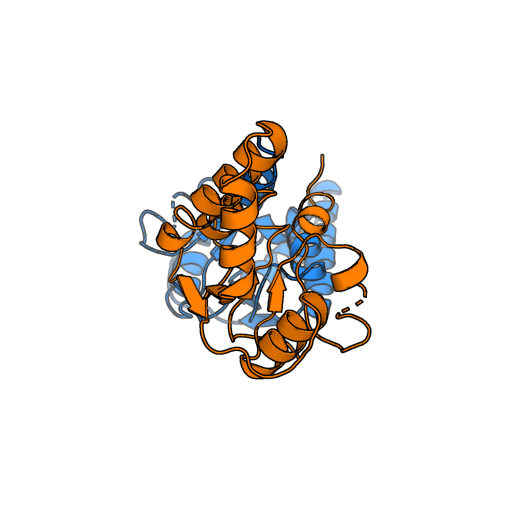CA 1
ATOM 1060 C C . ASN B 1 2 ? -35.867 65.801 -1.353 1.00 18.30 137 ASN B C 1
ATOM 1061 O O . ASN B 1 2 ? -35.924 65.481 -0.161 1.00 18.21 137 ASN B O 1
ATOM 1063 N N . ALA B 1 3 ? -34.721 66.098 -1.972 1.00 18.48 138 ALA B N 1
ATOM 1064 C CA . ALA B 1 3 ? -33.419 66.112 -1.279 1.00 18.65 138 ALA B CA 1
ATOM 1065 C C . ALA B 1 3 ? -32.761 67.503 -1.341 1.00 18.65 138 ALA B C 1
ATOM 1066 O O . ALA B 1 3 ? -32.005 67.783 -2.273 1.00 18.84 138 ALA B O 1
ATOM 1068 N N . PRO B 1 4 ? -33.027 68.365 -0.327 1.00 18.74 139 PRO B N 1
ATOM 1069 C CA . PRO B 1 4 ? -32.761 69.823 -0.353 1.00 18.46 139 PRO B CA 1
ATOM 1070 C C . PRO B 1 4 ? -31.289 70.262 -0.318 1.00 18.50 139 PRO B C 1
ATOM 1071 O O . PRO B 1 4 ? -30.560 69.938 0.628 1.00 18.55 139 PRO B O 1
ATOM 1075 N N . ARG B 1 5 ? -30.872 71.015 -1.334 1.00 18.36 140 ARG B N 1
ATOM 1076 C CA . ARG B 1 5 ? -29.513 71.553 -1.383 1.00 18.32 140 ARG B CA 1
ATOM 1077 C C . ARG B 1 5 ? -29.473 73.021 -0.944 1.00 18.52 140 ARG B C 1
ATOM 1078 O O . ARG B 1 5 ? -28.429 73.677 -1.032 1.00 18.26 140 ARG B O 1
ATOM 1080 N N . GLY B 1 6 ? -30.611 73.522 -0.463 1.00 18.61 141 GLY B N 1
ATOM 1081 C CA . GLY B 1 6 ? -30.757 74.931 -0.089 1.00 18.77 141 GLY B CA 1
ATOM 1082 C C . GLY B 1 6 ? -30.288 75.251 1.316 1.00 19.02 141 GLY B C 1
ATOM 1083 O O . GLY B 1 6 ? -30.554 76.336 1.837 1.00 18.84 141 GLY B O 1
ATOM 1084 N N . GLY B 1 7 ? -29.591 74.304 1.933 1.00 19.24 142 GLY B N 1
ATOM 1085 C CA . GLY B 1 7 ? -29.018 74.528 3.245 1.00 19.94 142 GLY B CA 1
ATOM 1086 C C . GLY B 1 7 ? -29.906 74.084 4.389 1.00 20.38 142 GLY B C 1
ATOM 1087 O O . GLY B 1 7 ? -30.590 73.064 4.296 1.00 19.86 142 GLY B O 1
ATOM 1088 N N . LYS B 1 8 ? -29.905 74.872 5.464 1.00 21.43 143 LYS B N 1
ATOM 1089 C CA . LYS B 1 8 ? -30.414 74.424 6.758 1.00 20.99 143 LYS B CA 1
ATOM 1090 C C . LYS B 1 8 ? -31.064 75.557 7.505 1.00 21.67 143 LYS B C 1
ATOM 1091 O O . LYS B 1 8 ? -30.476 76.649 7.658 1.00 23.43 143 LYS B O 1
ATOM 1097 N N . VAL B 1 9 ? -32.268 75.314 8.009 1.00 20.61 144 VAL B N 1
ATOM 1098 C CA . VAL B 1 9 ? -32.914 76.299 8.883 1.00 20.16 144 VAL B CA 1
ATOM 1099 C C . VAL B 1 9 ? -32.824 75.774 10.321 1.00 19.83 144 VAL B C 1
ATOM 1100 O O . VAL B 1 9 ? -33.297 74.667 10.612 1.00 17.87 144 VAL B O 1
ATOM 1104 N N . LEU B 1 10 ? -32.177 76.544 11.192 1.00 19.89 145 LEU B N 1
ATOM 1105 C CA . LEU B 1 10 ? -31.913 76.129 12.589 1.00 20.75 145 LEU B CA 1
ATOM 1106 C C . LEU B 1 10 ? -32.941 76.662 13.570 1.00 21.06 145 LEU B C 1
ATOM 1107 O O . LEU B 1 10 ? -33.353 77.834 13.479 1.00 21.13 145 LEU B O 1
ATOM 1112 N N . ASP B 1 11 ? -33.370 75.811 14.513 1.00 21.19 146 ASP B N 1
ATOM 1113 C CA . ASP B 1 11 ? -34.288 76.279 15.554 1.00 20.74 146 ASP B CA 1
ATOM 1114 C C . ASP B 1 11 ? -33.533 76.491 16.860 1.00 20.37 146 ASP B C 1
ATOM 1115 O O . ASP B 1 11 ? -32.342 76.234 16.948 1.00 19.99 146 ASP B O 1
ATOM 1120 N N . THR B 1 12 ? -34.256 76.967 17.873 1.00 19.97 147 THR B N 1
ATOM 1121 C CA . THR B 1 12 ? -33.722 77.220 19.189 1.00 19.35 147 THR B CA 1
ATOM 1122 C C . THR B 1 12 ? -33.119 76.008 19.867 1.00 19.08 147 THR B C 1
ATOM 1123 O O . THR B 1 12 ? -32.012 76.096 20.376 1.00 19.64 147 THR B O 1
ATOM 1127 N N . SER B 1 13 ? -33.835 74.874 19.856 1.00 19.14 148 SER B N 1
ATOM 1128 C CA . SER B 1 13 ? -33.392 73.665 20.533 1.00 19.12 148 SER B CA 1
ATOM 1129 C C . SER B 1 13 ? -31.979 73.223 20.132 1.00 18.54 148 SER B C 1
ATOM 1130 O O . SER B 1 13 ? -31.185 72.853 21.006 1.00 17.69 148 SER B O 1
ATOM 1133 N N A VAL B 1 14 ? -31.678 73.276 18.834 0.50 18.50 149 VAL B N 1
ATOM 1134 N N B VAL B 1 14 ? -31.645 73.221 18.839 0.50 17.94 149 VAL B N 1
ATOM 1135 C CA A VAL B 1 14 ? -30.379 72.791 18.341 0.50 18.61 149 VAL B CA 1
ATOM 1136 C CA B VAL B 1 14 ? -30.291 72.739 18.467 0.50 17.30 149 VAL B CA 1
ATOM 1137 C C A VAL B 1 14 ? -29.220 73.740 18.690 0.50 18.36 149 VAL B C 1
ATOM 1138 C C B VAL B 1 14 ? -29.187 73.749 18.792 0.50 17.63 149 VAL B C 1
ATOM 1139 O O A VAL B 1 14 ? -28.097 73.292 18.941 0.50 18.27 149 VAL B O 1
ATOM 1140 O O B VAL B 1 14 ? -28.062 73.354 19.121 0.50 17.44 149 VAL B O 1
ATOM 1147 N N . LEU B 1 15 ? -29.527 75.034 18.737 1.00 18.23 150 LEU B N 1
ATOM 1148 C CA . LEU B 1 15 ? -28.567 76.093 19.085 1.00 18.91 150 LEU B CA 1
ATOM 1149 C C . LEU B 1 15 ? -28.329 75.993 20.594 1.00 19.61 150 LEU B C 1
ATOM 1150 O O . LEU B 1 15 ? -27.179 76.075 21.043 1.00 18.98 150 LEU B O 1
ATOM 1155 N N . VAL B 1 16 ? -29.399 75.731 21.365 1.00 19.49 151 VAL B N 1
ATOM 1156 C CA . VAL B 1 16 ? -29.221 75.533 22.808 1.00 21.27 151 VAL B CA 1
ATOM 1157 C C . VAL B 1 16 ? -28.407 74.286 23.146 1.00 21.39 151 VAL B C 1
ATOM 1158 O O . VAL B 1 16 ? -27.509 74.329 23.997 1.00 21.54 151 VAL B O 1
ATOM 1162 N N . ASP B 1 17 ? -28.701 73.188 22.457 1.00 21.18 152 ASP B N 1
ATOM 1163 C CA . ASP B 1 17 ? -27.926 71.943 22.524 1.00 21.52 152 ASP B CA 1
ATOM 1164 C C . ASP B 1 17 ? -26.411 72.181 22.208 1.00 21.57 152 ASP B C 1
ATOM 1165 O O . ASP B 1 17 ? -25.512 71.561 22.803 1.00 20.59 152 ASP B O 1
ATOM 1170 N N . GLY B 1 18 ? -26.126 73.059 21.249 1.00 21.27 153 GLY B N 1
ATOM 1171 C CA . GLY B 1 18 ? -24.736 73.444 21.023 1.00 21.08 153 GLY B CA 1
ATOM 1172 C C . GLY B 1 18 ? -23.935 72.578 20.089 1.00 20.40 153 GLY B C 1
ATOM 1173 O O . GLY B 1 18 ? -23.067 73.092 19.380 1.00 21.15 153 GLY B O 1
ATOM 1174 N N . ARG B 1 19 ? -24.246 71.288 20.021 1.00 19.86 154 ARG B N 1
ATOM 1175 C CA . ARG B 1 19 ? -23.427 70.349 19.217 1.00 20.08 154 ARG B CA 1
ATOM 1176 C C . ARG B 1 19 ? -23.454 70.556 17.694 1.00 19.42 154 ARG B C 1
ATOM 1177 O O . ARG B 1 19 ? -22.521 70.134 16.987 1.00 20.45 154 ARG B O 1
ATOM 1185 N N . VAL B 1 20 ? -24.513 71.183 17.190 1.00 18.80 155 VAL B N 1
ATOM 1186 C CA . VAL B 1 20 ? -24.625 71.487 15.783 1.00 19.56 155 VAL B CA 1
ATOM 1187 C C . VAL B 1 20 ? -23.375 72.250 15.275 1.00 20.22 155 VAL B C 1
ATOM 1188 O O . VAL B 1 20 ? -22.996 72.150 14.089 1.00 19.92 155 VAL B O 1
ATOM 1192 N N . ALA B 1 21 ? -22.765 73.012 16.183 1.00 20.30 156 ALA B N 1
ATOM 1193 C CA . ALA B 1 21 ? -21.606 73.819 15.861 1.00 20.87 156 ALA B CA 1
ATOM 1194 C C . ALA B 1 21 ? -20.402 72.956 15.557 1.00 20.24 156 ALA B C 1
ATOM 1195 O O . ALA B 1 21 ? -19.768 73.156 14.528 1.00 21.35 156 ALA B O 1
ATOM 1197 N N . GLU B 1 22 ? -20.132 71.968 16.395 1.00 19.84 157 GLU B N 1
ATOM 1198 C CA . GLU B 1 22 ? -19.071 71.008 16.132 1.00 20.94 157 GLU B CA 1
ATOM 1199 C C . GLU B 1 22 ? -19.340 70.110 14.898 1.00 19.66 157 GLU B C 1
ATOM 1200 O O . GLU B 1 22 ? -18.406 69.795 14.156 1.00 20.00 157 GLU B O 1
ATOM 1206 N N . VAL B 1 23 ? -20.600 69.734 14.662 1.00 17.96 158 VAL B N 1
ATOM 1207 C CA . VAL B 1 23 ? -20.966 68.929 13.487 1.00 16.40 158 VAL B CA 1
ATOM 1208 C C . VAL B 1 23 ? -20.648 69.711 12.191 1.00 16.69 158 VAL B C 1
ATOM 1209 O O . VAL B 1 23 ? -20.059 69.165 11.257 1.00 16.79 158 VAL B O 1
ATOM 1213 N N . ALA B 1 24 ? -21.068 70.975 12.127 1.00 16.49 159 ALA B N 1
ATOM 1214 C CA . ALA B 1 24 ? -20.668 71.872 11.010 1.00 16.60 159 ALA B CA 1
ATOM 1215 C C . ALA B 1 24 ? -19.161 71.942 10.767 1.00 16.47 159 ALA B C 1
ATOM 1216 O O . ALA B 1 24 ? -18.706 71.845 9.608 1.00 16.84 159 ALA B O 1
ATOM 1218 N N . ALA B 1 25 ? -18.407 72.151 11.845 1.00 15.87 160 ALA B N 1
ATOM 1219 C CA . ALA B 1 25 ? -16.961 72.400 11.752 1.00 16.57 160 ALA B CA 1
ATOM 1220 C C . ALA B 1 25 ? -16.275 71.157 11.229 1.00 16.74 160 ALA B C 1
ATOM 1221 O O . ALA B 1 25 ? -15.267 71.218 10.553 1.00 16.49 160 ALA B O 1
ATOM 1223 N N . VAL B 1 26 ? -16.882 70.014 11.496 1.00 17.00 161 VAL B N 1
ATOM 1224 C CA . VAL B 1 26 ? -16.289 68.776 11.119 1.00 16.62 161 VAL B CA 1
ATOM 1225 C C . VAL B 1 26 ? -16.738 68.400 9.690 1.00 15.18 161 VAL B C 1
ATOM 1226 O O . VAL B 1 26 ? -16.269 67.422 9.138 1.00 14.73 161 VAL B O 1
ATOM 1230 N N . GLY B 1 27 ? -17.639 69.202 9.108 1.00 14.17 162 GLY B N 1
ATOM 1231 C CA . GLY B 1 27 ? -17.979 69.151 7.677 1.00 13.14 162 GLY B CA 1
ATOM 1232 C C . GLY B 1 27 ? -19.301 68.463 7.291 1.00 13.84 162 GLY B C 1
ATOM 1233 O O . GLY B 1 27 ? -19.605 68.287 6.103 1.00 12.48 162 GLY B O 1
ATOM 1234 N N . PHE B 1 28 ? -20.086 68.087 8.285 1.00 14.51 163 PHE B N 1
ATOM 1235 C CA . PHE B 1 28 ? -21.324 67.320 8.072 1.00 15.61 163 PHE B CA 1
ATOM 1236 C C . PHE B 1 28 ? -22.584 68.162 8.216 1.00 17.47 163 PHE B C 1
ATOM 1237 O O . PHE B 1 28 ? -23.665 67.637 8.547 1.00 18.35 163 PHE B O 1
ATOM 1245 N N . LEU B 1 29 ? -22.470 69.473 8.007 1.00 19.62 164 LEU B N 1
ATOM 1246 C CA . LEU B 1 29 ? -23.650 70.334 8.030 1.00 21.23 164 LEU B CA 1
ATOM 1247 C C . LEU B 1 29 ? -23.500 71.358 6.952 1.00 22.77 164 LEU B C 1
ATOM 1248 O O . LEU B 1 29 ? -23.039 72.481 7.209 1.00 23.21 164 LEU B O 1
ATOM 1253 N N . GLU B 1 30 ? -23.862 70.971 5.738 1.00 24.09 165 GLU B N 1
ATOM 1254 C CA . GLU B 1 30 ? -23.659 71.855 4.625 1.00 25.35 165 GLU B CA 1
ATOM 1255 C C . GLU B 1 30 ? -24.661 73.026 4.589 1.00 25.99 165 GLU B C 1
ATOM 1256 O O . GLU B 1 30 ? -25.866 72.881 4.900 1.00 25.46 165 GLU B O 1
ATOM 1262 N N . GLY B 1 31 ? -24.107 74.200 4.287 1.00 26.40 166 GLY B N 1
ATOM 1263 C CA . GLY B 1 31 ? -24.834 75.473 4.345 1.00 25.13 166 GLY B CA 1
ATOM 1264 C C . GLY B 1 31 ? -25.500 75.722 3.003 1.00 24.57 166 GLY B C 1
ATOM 1265 O O . GLY B 1 31 ? -25.467 74.842 2.149 1.00 24.90 166 GLY B O 1
ATOM 1266 N N . PRO B 1 32 ? -26.090 76.916 2.803 1.00 23.56 167 PRO B N 1
ATOM 1267 C CA . PRO B 1 32 ? -26.102 78.019 3.767 1.00 23.34 167 PRO B CA 1
ATOM 1268 C C . PRO B 1 32 ? -26.886 77.715 5.050 1.00 22.88 167 PRO B C 1
ATOM 1269 O O . PRO B 1 32 ? -27.873 76.944 5.041 1.00 21.68 167 PRO B O 1
ATOM 1273 N N . LEU B 1 33 ? -26.457 78.321 6.151 1.00 22.55 168 LEU B N 1
ATOM 1274 C CA . LEU B 1 33 ? -27.232 78.204 7.392 1.00 21.92 168 LEU B CA 1
ATOM 1275 C C . LEU B 1 33 ? -28.095 79.443 7.642 1.00 21.81 168 LEU B C 1
ATOM 1276 O O . LEU B 1 33 ? -27.644 80.594 7.468 1.00 21.95 168 LEU B O 1
ATOM 1281 N N . TRP B 1 34 ? -29.355 79.195 7.984 1.00 21.11 169 TRP B N 1
ATOM 1282 C CA . TRP B 1 34 ? -30.348 80.253 8.154 1.00 20.54 169 TRP B CA 1
ATOM 1283 C C . TRP B 1 34 ? -30.882 80.133 9.547 1.00 20.75 169 TRP B C 1
ATOM 1284 O O . TRP B 1 34 ? -31.245 79.035 10.003 1.00 19.93 169 TRP B O 1
ATOM 1295 N N . VAL B 1 35 ? -30.948 81.256 10.234 1.00 20.43 170 VAL B N 1
ATOM 1296 C CA . VAL B 1 35 ? -31.676 81.298 11.468 1.00 21.33 170 VAL B CA 1
ATOM 1297 C C . VAL B 1 35 ? -32.735 82.377 11.375 1.00 22.38 170 VAL B C 1
ATOM 1298 O O . VAL B 1 35 ? -32.430 83.526 11.002 1.00 22.26 170 VAL B O 1
ATOM 1302 N N . PRO B 1 36 ? -33.992 82.028 11.701 1.00 23.60 171 PRO B N 1
ATOM 1303 C CA . PRO B 1 36 ? -35.060 83.042 11.738 1.00 24.63 171 PRO B CA 1
ATOM 1304 C C . PRO B 1 36 ? -34.777 84.128 12.759 1.00 25.27 171 PRO B C 1
ATOM 1305 O O . PRO B 1 36 ? -34.156 83.854 13.780 1.00 25.50 171 PRO B O 1
ATOM 1309 N N . HIS B 1 37 ? -35.242 85.346 12.483 1.00 26.84 172 HIS B N 1
ATOM 1310 C CA . HIS B 1 37 ? -35.200 86.428 13.450 1.00 28.16 172 HIS B CA 1
ATOM 1311 C C . HIS B 1 37 ? -35.836 86.000 14.786 1.00 28.00 172 HIS B C 1
ATOM 1312 O O . HIS B 1 37 ? -35.247 86.215 15.828 1.00 28.09 172 HIS B O 1
ATOM 1319 N N . PHE B 1 38 ? -37.001 85.349 14.749 1.00 28.25 173 PHE B N 1
ATOM 1320 C CA . PHE B 1 38 ? -37.695 84.951 15.990 1.00 28.72 173 PHE B CA 1
ATOM 1321 C C . PHE B 1 38 ? -36.935 83.945 16.880 1.00 29.19 173 PHE B C 1
ATOM 1322 O O . PHE B 1 38 ? -37.096 83.942 18.120 1.00 29.56 173 PHE B O 1
ATOM 1330 N N . VAL B 1 39 ? -36.096 83.109 16.267 1.00 28.44 174 VAL B N 1
ATOM 1331 C CA . VAL B 1 39 ? -35.255 82.214 17.044 1.00 28.37 174 VAL B CA 1
ATOM 1332 C C . VAL B 1 39 ? -34.277 83.016 17.871 1.00 29.13 174 VAL B C 1
ATOM 1333 O O . VAL B 1 39 ? -34.081 82.782 19.056 1.00 29.12 174 VAL B O 1
ATOM 1337 N N . LEU B 1 40 ? -33.669 84.001 17.225 1.00 31.32 175 LEU B N 1
ATOM 1338 C CA . LEU B 1 40 ? -32.746 84.892 17.880 1.00 32.26 175 LEU B CA 1
ATOM 1339 C C . LEU B 1 40 ? -33.520 85.705 18.919 1.00 32.79 175 LEU B C 1
ATOM 1340 O O . LEU B 1 40 ? -33.088 85.821 20.070 1.00 31.72 175 LEU B O 1
ATOM 1345 N N . LYS B 1 41 ? -34.689 86.212 18.522 1.00 33.61 176 LYS B N 1
ATOM 1346 C CA . LYS B 1 41 ? -35.584 86.907 19.454 1.00 35.00 176 LYS B CA 1
ATOM 1347 C C . LYS B 1 41 ? -35.851 86.040 20.678 1.00 35.25 176 LYS B C 1
ATOM 1348 O O . LYS B 1 41 ? -35.996 86.570 21.778 1.00 35.56 176 LYS B O 1
ATOM 1354 N N . GLU B 1 42 ? -35.918 84.715 20.484 1.00 35.47 177 GLU B N 1
ATOM 1355 C CA . GLU B 1 42 ? -36.160 83.803 21.603 1.00 35.35 177 GLU B CA 1
ATOM 1356 C C . GLU B 1 42 ? -34.909 83.641 22.476 1.00 34.60 177 GLU B C 1
ATOM 1357 O O . GLU B 1 42 ? -35.001 83.720 23.708 1.00 34.41 177 GLU B O 1
ATOM 1363 N N . LEU B 1 43 ? -33.746 83.432 21.856 1.00 33.81 178 LEU B N 1
ATOM 1364 C CA . LEU B 1 43 ? -32.508 83.283 22.633 1.00 33.67 178 LEU B CA 1
ATOM 1365 C C . LEU B 1 43 ? -32.158 84.531 23.471 1.00 34.35 178 LEU B C 1
ATOM 1366 O O . LEU B 1 43 ? -31.572 84.399 24.554 1.00 32.71 178 LEU B O 1
ATOM 1371 N N . GLN B 1 44 ? -32.483 85.735 22.982 1.00 35.52 179 GLN B N 1
ATOM 1372 C CA . GLN B 1 44 ? -32.293 86.929 23.858 1.00 36.85 179 GLN B CA 1
ATOM 1373 C C . GLN B 1 44 ? -33.418 87.169 24.880 1.00 36.96 179 GLN B C 1
ATOM 1374 O O . GLN B 1 44 ? -33.173 87.776 25.912 1.00 37.71 179 GLN B O 1
ATOM 1380 N N . HIS B 1 45 ? -34.637 86.706 24.614 1.00 37.54 180 HIS B N 1
ATOM 1381 C CA . HIS B 1 45 ? -35.671 86.753 25.658 1.00 38.16 180 HIS B CA 1
ATOM 1382 C C . HIS B 1 45 ? -35.280 85.811 26.822 1.00 37.92 180 HIS B C 1
ATOM 1383 O O . HIS B 1 45 ? -35.542 86.117 27.996 1.00 38.05 180 HIS B O 1
ATOM 1390 N N . PHE B 1 46 ? -34.603 84.712 26.489 1.00 37.90 181 PHE B N 1
ATOM 1391 C CA . PHE B 1 46 ? -34.020 83.797 27.489 1.00 37.97 181 PHE B CA 1
ATOM 1392 C C . PHE B 1 46 ? -32.791 84.435 28.145 1.00 37.15 181 PHE B C 1
ATOM 1393 O O . PHE B 1 46 ? -32.636 84.371 29.358 1.00 36.16 181 PHE B O 1
ATOM 1401 N N . ALA B 1 47 ? -31.928 85.056 27.338 1.00 36.92 182 ALA B N 1
ATOM 1402 C CA . ALA B 1 47 ? -30.700 85.698 27.849 1.00 37.33 182 ALA B CA 1
ATOM 1403 C C . ALA B 1 47 ? -31.002 86.826 28.828 1.00 37.29 182 ALA B C 1
ATOM 1404 O O . ALA B 1 47 ? -30.253 87.043 29.781 1.00 36.42 182 ALA B O 1
ATOM 1406 N N . ASP B 1 48 ? -32.119 87.511 28.587 1.00 38.49 183 ASP B N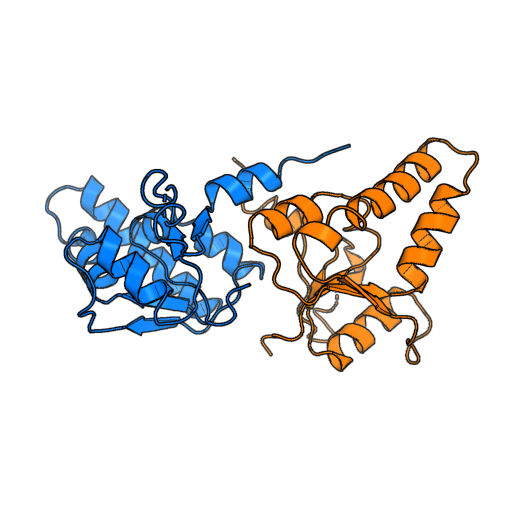 1
ATOM 1407 C CA . ASP B 1 48 ? -32.600 88.613 29.448 1.00 39.94 183 ASP B CA 1
ATOM 1408 C C . ASP B 1 48 ? -33.262 88.142 30.752 1.00 40.95 183 ASP B C 1
ATOM 1409 O O . ASP B 1 48 ? -33.934 88.930 31.427 1.00 41.02 183 ASP B O 1
ATOM 1414 N N . SER B 1 49 ? -33.099 86.864 31.094 1.00 42.19 184 SER B N 1
ATOM 1415 C CA . SER B 1 49 ? -33.688 86.337 32.325 1.00 43.39 184 SER B CA 1
ATOM 1416 C C . SER B 1 49 ? -32.769 86.595 33.507 1.00 44.12 184 SER B C 1
ATOM 1417 O O . SER B 1 49 ? -31.545 86.481 33.373 1.00 44.56 184 SER B O 1
ATOM 1420 N N . GLN B 1 50 ? -33.370 86.963 34.645 1.00 44.89 185 GLN B N 1
ATOM 1421 C CA . GLN B 1 50 ? -32.701 86.999 35.963 1.00 45.28 185 GLN B CA 1
ATOM 1422 C C . GLN B 1 50 ? -32.477 85.579 36.532 1.00 45.44 185 GLN B C 1
ATOM 1423 O O . GLN B 1 50 ? -31.696 85.392 37.478 1.00 45.57 185 GLN B O 1
ATOM 1429 N N . ASP B 1 51 ? -33.199 84.606 35.967 1.00 45.41 186 ASP B N 1
ATOM 1430 C CA . ASP B 1 51 ? -33.095 83.184 36.316 1.00 45.71 186 ASP B CA 1
ATOM 1431 C C . ASP B 1 51 ? -31.874 82.608 35.586 1.00 45.43 186 ASP B C 1
ATOM 1432 O O . ASP B 1 51 ? -31.842 82.622 34.342 1.00 45.14 186 ASP B O 1
ATOM 1437 N N . PRO B 1 52 ? -30.862 82.124 36.355 1.00 45.07 187 PRO B N 1
ATOM 1438 C CA . PRO B 1 52 ? -29.530 81.837 35.804 1.00 44.99 187 PRO B CA 1
ATOM 1439 C C . PRO B 1 52 ? -29.568 80.735 34.770 1.00 45.40 187 PRO B C 1
ATOM 1440 O O . PRO B 1 52 ? -28.780 80.756 33.826 1.00 45.69 187 PRO B O 1
ATOM 1444 N N . LEU B 1 53 ? -30.491 79.794 34.976 1.00 45.68 188 LEU B N 1
ATOM 1445 C CA . LEU B 1 53 ? -30.706 78.618 34.144 1.00 45.60 188 LEU B CA 1
ATOM 1446 C C . LEU B 1 53 ? -31.155 79.001 32.732 1.00 45.32 188 LEU B C 1
ATOM 1447 O O . LEU B 1 53 ? -30.582 78.538 31.750 1.00 44.48 188 LEU B O 1
ATOM 1452 N N . ARG B 1 54 ? -32.193 79.835 32.655 1.00 45.08 189 ARG B N 1
ATOM 1453 C CA . ARG B 1 54 ? -32.685 80.367 31.389 1.00 44.96 189 ARG B CA 1
ATOM 1454 C C . ARG B 1 54 ? -31.702 81.369 30.751 1.00 44.29 189 ARG B C 1
ATOM 1455 O O . ARG B 1 54 ? -31.546 81.413 29.513 1.00 44.37 189 ARG B O 1
ATOM 1463 N N . ARG B 1 55 ? -31.032 82.154 31.598 1.00 43.43 190 ARG B N 1
ATOM 1464 C CA . ARG B 1 55 ? -29.948 83.036 31.153 1.00 42.53 190 ARG B CA 1
ATOM 1465 C C . ARG B 1 55 ? -28.841 82.214 30.499 1.00 42.58 190 ARG B C 1
ATOM 1466 O O . ARG B 1 55 ? -28.378 82.558 29.408 1.00 41.94 190 ARG B O 1
ATOM 1474 N N . ALA B 1 56 ? -28.430 81.123 31.156 1.00 41.84 191 ALA B N 1
ATOM 1475 C CA . ALA B 1 56 ? -27.233 80.433 30.723 1.00 41.67 191 ALA B CA 1
ATOM 1476 C C . ALA B 1 56 ? -27.501 79.584 29.488 1.00 41.51 191 ALA B C 1
ATOM 1477 O O . ALA B 1 56 ? -26.564 79.048 28.904 1.00 42.18 191 ALA B O 1
ATOM 1479 N N . LYS B 1 57 ? -28.768 79.500 29.080 1.00 40.56 192 LYS B N 1
ATOM 1480 C CA . LYS B 1 57 ? -29.129 78.748 27.891 1.00 40.44 192 LYS B CA 1
ATOM 1481 C C . LYS B 1 57 ? -29.462 79.644 26.687 1.00 40.02 192 LYS B C 1
ATOM 1482 O O . LYS B 1 57 ? -29.306 79.225 25.541 1.00 39.38 192 LYS B O 1
ATOM 1488 N N . GLY B 1 58 ? -29.923 80.866 26.957 1.00 39.10 193 GLY B N 1
ATOM 1489 C CA . GLY B 1 58 ? -30.023 81.894 25.925 1.00 37.80 193 GLY B CA 1
ATOM 1490 C C . GLY B 1 58 ? -28.606 82.255 25.540 1.00 37.06 193 GLY B C 1
ATOM 1491 O O . GLY B 1 58 ? -28.280 82.337 24.352 1.00 36.62 193 GLY B O 1
ATOM 1492 N N . ARG B 1 59 ? -27.759 82.446 26.559 1.00 36.29 194 ARG B N 1
ATOM 1493 C CA . ARG B 1 59 ? -26.321 82.717 26.379 1.00 35.26 194 ARG B CA 1
ATOM 1494 C C . ARG B 1 59 ? -25.707 81.624 25.512 1.00 34.52 194 ARG B C 1
ATOM 1495 O O . ARG B 1 59 ? -24.890 81.886 24.623 1.00 34.08 194 ARG B O 1
ATOM 1503 N N . ARG B 1 60 ? -26.116 80.387 25.771 1.00 33.86 195 ARG B N 1
ATOM 1504 C CA . ARG B 1 60 ? -25.534 79.249 25.078 1.00 33.09 195 AR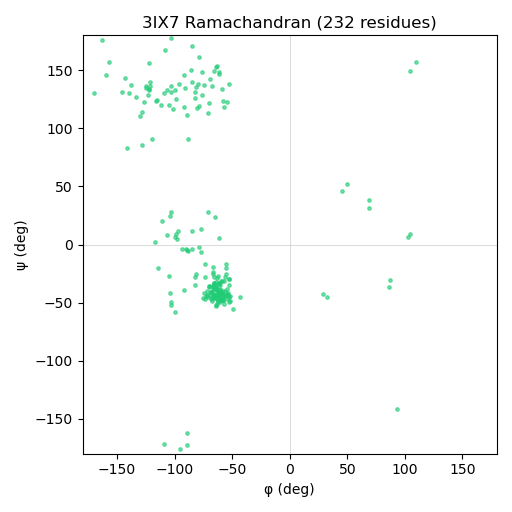G B CA 1
ATOM 1505 C C . ARG B 1 60 ? -25.936 79.183 23.601 1.00 31.20 195 ARG B C 1
ATOM 1506 O O . ARG B 1 60 ? -25.081 78.954 22.745 1.00 30.11 195 ARG B O 1
ATOM 1514 N N . GLY B 1 61 ? -27.216 79.422 23.316 1.00 29.71 196 GLY B N 1
ATOM 1515 C CA . GLY B 1 61 ? -27.692 79.443 21.936 1.00 30.17 196 GLY B CA 1
ATOM 1516 C C . GLY B 1 61 ? -26.862 80.398 21.084 1.00 29.55 196 GLY B C 1
ATOM 1517 O O . GLY B 1 61 ? -26.445 80.061 19.961 1.00 29.91 196 GLY B O 1
ATOM 1518 N N . LEU B 1 62 ? -26.586 81.573 21.651 1.00 28.44 197 LEU B N 1
ATOM 1519 C CA . LEU B 1 62 ? -25.855 82.653 20.970 1.00 27.68 197 LEU B CA 1
ATOM 1520 C C . LEU B 1 62 ? -24.398 82.336 20.654 1.00 27.08 197 LEU B C 1
ATOM 1521 O O . LEU B 1 62 ? -23.891 82.660 19.563 1.00 26.81 197 LEU B O 1
ATOM 1526 N N . GLU B 1 63 ? -23.715 81.725 21.613 1.00 26.21 198 GLU B N 1
ATOM 1527 C CA . GLU B 1 63 ? -22.353 81.313 21.390 1.00 26.06 198 GLU B CA 1
ATOM 1528 C C . GLU B 1 63 ? -22.314 80.323 20.222 1.00 25.08 198 GLU B C 1
ATOM 1529 O O . GLU B 1 63 ? -21.433 80.420 19.380 1.00 23.48 198 GLU B O 1
ATOM 1535 N N . THR B 1 64 ? -23.280 79.382 20.176 1.00 24.64 199 THR B N 1
ATOM 1536 C CA . THR B 1 64 ? -23.389 78.406 19.081 1.00 24.65 199 THR B CA 1
ATOM 1537 C C . THR B 1 64 ? -23.495 79.106 17.709 1.00 25.76 199 THR B C 1
ATOM 1538 O O . THR B 1 64 ? -22.845 78.706 16.748 1.00 25.30 199 THR B O 1
ATOM 1542 N N . LEU B 1 65 ? -24.322 80.143 17.638 1.00 26.63 200 LEU B N 1
ATOM 1543 C CA . LEU B 1 65 ? -24.427 81.009 16.464 1.00 28.84 200 LEU B CA 1
ATOM 1544 C C . LEU B 1 65 ? -23.076 81.594 16.070 1.00 29.89 200 LEU B C 1
ATOM 1545 O O . LEU B 1 65 ? -22.613 81.388 14.957 1.00 30.03 200 LEU B O 1
ATOM 1550 N N A GLU B 1 66 ? -22.445 82.300 16.999 0.50 30.74 201 GLU B N 1
ATOM 1551 N N B GLU B 1 66 ? -22.446 82.304 17.002 0.50 31.06 201 GLU B N 1
ATOM 1552 C CA A GLU B 1 66 ? -21.115 82.865 16.779 0.50 31.50 201 GLU B CA 1
ATOM 1553 C CA B GLU B 1 66 ? -21.111 82.880 16.797 0.50 32.13 201 GLU B CA 1
ATOM 1554 C C A GLU B 1 66 ? -20.124 81.850 16.213 0.50 32.48 201 GLU B C 1
ATOM 1555 C C B GLU B 1 66 ? -20.095 81.869 16.253 0.50 32.83 201 GLU B C 1
ATOM 1556 O O A GLU B 1 66 ? -19.376 82.162 15.283 0.50 32.52 201 GLU B O 1
ATOM 1557 O O B GLU B 1 66 ? -19.301 82.205 15.371 0.50 32.88 201 GLU B O 1
ATOM 1568 N N . ARG B 1 67 ? -20.134 80.637 16.763 1.00 33.14 202 ARG B N 1
ATOM 1569 C CA . ARG B 1 67 ? -19.208 79.581 16.313 1.00 34.76 202 ARG B CA 1
ATOM 1570 C C . ARG B 1 67 ? -19.545 78.992 14.950 1.00 35.62 202 ARG B C 1
ATOM 1571 O O . ARG B 1 67 ? -18.658 78.499 14.245 1.00 36.00 202 ARG B O 1
ATOM 1579 N N . LEU B 1 68 ? -20.829 79.005 14.607 1.00 35.83 203 LEU B N 1
ATOM 1580 C CA . LEU B 1 68 ? -21.281 78.567 13.298 1.00 36.25 203 LEU B CA 1
ATOM 1581 C C . LEU B 1 68 ? -20.815 79.548 12.214 1.00 37.06 203 LEU B C 1
ATOM 1582 O O . LEU B 1 68 ? -20.356 79.117 11.148 1.00 37.01 203 LEU B O 1
ATOM 1587 N N . ARG B 1 69 ? -20.891 80.851 12.514 1.00 38.20 204 ARG B N 1
ATOM 1588 C CA . ARG B 1 69 ? -20.420 81.906 11.602 1.00 40.05 204 ARG B CA 1
ATOM 1589 C C . ARG B 1 69 ? -18.921 81.800 11.313 1.00 41.15 204 ARG B C 1
ATOM 1590 O O . ARG B 1 69 ? -18.345 82.689 10.664 1.00 41.85 204 ARG B O 1
ATOM 1598 N N . GLU B 1 70 ? -18.299 80.731 11.811 1.00 41.90 205 GLU B N 1
ATOM 1599 C CA . GLU B 1 70 ? -16.927 80.380 11.466 1.00 43.20 205 GLU B CA 1
ATOM 1600 C C . GLU B 1 70 ? -16.905 79.282 10.399 1.00 43.23 205 GLU B C 1
ATOM 1601 O O . GLU B 1 70 ? -16.368 79.483 9.318 1.00 43.45 205 GLU B O 1
ATOM 1607 N N . ALA B 1 71 ? -17.532 78.144 10.700 1.00 43.48 206 ALA B N 1
ATOM 1608 C CA . ALA B 1 71 ? -17.573 76.980 9.803 1.00 43.67 206 ALA B CA 1
ATOM 1609 C C . ALA B 1 71 ? -18.215 77.266 8.449 1.00 43.72 206 ALA B C 1
ATOM 1610 O O . ALA B 1 71 ? -17.859 76.649 7.443 1.00 44.14 206 ALA B O 1
ATOM 1612 N N . ALA B 1 72 ? -19.171 78.190 8.439 1.00 43.32 207 ALA B N 1
ATOM 1613 C CA . ALA B 1 72 ? -20.024 78.391 7.285 1.00 42.92 207 ALA B CA 1
ATOM 1614 C C . ALA B 1 72 ? -20.628 79.803 7.257 1.00 42.67 207 ALA B C 1
ATOM 1615 O O . ALA B 1 72 ? -20.690 80.483 8.300 1.00 42.49 207 ALA B O 1
ATOM 1617 N N . PRO B 1 73 ? -21.027 80.270 6.049 1.00 42.47 208 PRO B N 1
ATOM 1618 C CA . PRO B 1 73 ? -21.881 81.452 5.968 1.00 41.70 208 PRO B CA 1
ATOM 1619 C C . PRO B 1 73 ? -23.171 81.210 6.756 1.00 40.74 208 PRO B C 1
ATOM 1620 O O . PRO B 1 73 ? -23.870 80.232 6.520 1.00 40.27 208 PRO B O 1
ATOM 1624 N N . LEU B 1 74 ? -23.440 82.079 7.715 1.00 39.90 209 LEU B N 1
ATOM 1625 C CA . LEU B 1 74 ? -24.685 82.038 8.450 1.00 39.29 209 LEU B CA 1
ATOM 1626 C C . LEU B 1 74 ? -25.374 83.375 8.261 1.00 39.12 209 LEU B C 1
ATOM 1627 O O . LEU B 1 74 ? -24.732 84.422 8.315 1.00 38.73 209 LEU B O 1
ATOM 1632 N N . GLU B 1 75 ? -26.677 83.338 8.023 1.00 39.04 210 GLU B N 1
ATOM 1633 C CA . GLU B 1 75 ? -27.421 84.566 7.840 1.00 39.61 210 GLU B CA 1
ATOM 1634 C C . GLU B 1 75 ? -28.757 84.518 8.550 1.00 39.64 210 GLU B C 1
ATOM 1635 O O . GLU B 1 75 ? -29.451 83.483 8.531 1.00 38.88 210 GLU B O 1
ATOM 1641 N N . VAL B 1 76 ? -29.087 85.637 9.199 1.00 39.65 211 VAL B N 1
ATOM 1642 C CA . VAL B 1 76 ? -30.361 85.804 9.885 1.00 40.07 211 VAL B CA 1
ATOM 1643 C C . VAL B 1 76 ? -31.449 86.204 8.894 1.00 40.73 211 VAL B C 1
ATOM 1644 O O . VAL B 1 76 ? -31.267 87.108 8.077 1.00 40.74 211 VAL B O 1
ATOM 1648 N N . LEU B 1 77 ? -32.571 85.495 8.973 1.00 41.35 212 LEU B N 1
ATOM 1649 C CA . LEU B 1 77 ? -33.780 85.804 8.228 1.00 41.81 212 LEU B CA 1
ATOM 1650 C C . LEU B 1 77 ? -34.658 86.754 9.018 1.00 42.40 212 LEU B C 1
ATOM 1651 O O . LEU B 1 77 ? -35.213 86.385 10.059 1.00 42.03 212 LEU B O 1
ATOM 1656 N N . GLU B 1 78 ? -34.772 87.983 8.527 1.00 43.35 213 GLU B N 1
ATOM 1657 C CA . GLU B 1 78 ? -35.760 88.928 9.043 1.00 44.24 213 GLU B CA 1
ATOM 1658 C C . GLU B 1 78 ? -37.105 88.653 8.403 1.00 43.96 213 GLU B C 1
ATOM 1659 O O . GLU B 1 78 ? -38.146 88.916 9.007 1.00 44.24 213 GLU B O 1
ATOM 1665 N N . THR B 1 79 ? -37.059 88.103 7.187 1.00 43.61 214 THR B N 1
ATOM 1666 C CA . THR B 1 79 ? -38.228 87.959 6.311 1.00 43.08 214 THR B CA 1
ATOM 1667 C C . THR B 1 79 ? -39.005 86.661 6.516 1.00 42.67 214 THR B C 1
ATOM 1668 O O . THR B 1 79 ? -38.710 85.642 5.875 1.00 42.87 214 THR B O 1
ATOM 1670 N N . THR B 1 80 ? -39.994 86.701 7.412 1.00 41.90 215 THR B N 1
ATOM 1671 C CA . THR B 1 80 ? -40.879 85.547 7.661 1.00 41.08 215 THR B CA 1
ATOM 1672 C C . THR B 1 80 ? -42.349 85.990 7.605 1.00 40.50 215 THR B C 1
ATOM 1673 O O . THR B 1 80 ? -42.809 86.747 8.469 1.00 40.20 215 THR B O 1
ATOM 1677 N N . PRO B 1 81 ? -43.080 85.555 6.558 1.00 39.99 216 PRO B N 1
ATOM 1678 C CA . PRO B 1 81 ? -44.455 86.030 6.408 1.00 39.40 216 PRO B CA 1
ATOM 1679 C C . PRO B 1 81 ? -45.521 85.001 6.802 1.00 38.56 216 PRO B C 1
ATOM 1680 O O . PRO B 1 81 ? -46.495 85.365 7.458 1.00 38.42 216 PRO B O 1
ATOM 1684 N N . LYS B 1 82 ? -45.327 83.736 6.420 1.00 37.70 217 LYS B N 1
ATOM 1685 C CA . LYS B 1 82 ? -46.357 82.702 6.584 1.00 36.53 217 LYS B CA 1
ATOM 1686 C C . LYS B 1 82 ? -46.249 81.969 7.922 1.00 35.65 217 LYS B C 1
ATOM 1687 O O . LYS B 1 82 ? -45.144 81.590 8.339 1.00 35.80 217 LYS B O 1
ATOM 1689 N N . GLY B 1 83 ? -47.395 81.794 8.590 1.00 34.27 218 GLY B N 1
ATOM 1690 C CA . GLY B 1 83 ? -47.502 81.011 9.832 1.00 32.54 218 GLY B CA 1
ATOM 1691 C C . GLY B 1 83 ? -47.647 81.810 11.119 1.00 31.32 218 GLY B C 1
ATOM 1692 O O . GLY B 1 83 ? -47.128 82.918 11.220 1.00 31.26 218 GLY B O 1
ATOM 1693 N N . GLU B 1 84 ? -48.338 81.236 12.109 1.00 30.17 219 GLU B N 1
ATOM 1694 C CA . GLU B 1 84 ? -48.589 81.909 13.399 1.00 29.11 219 GLU B CA 1
ATOM 1695 C C . GLU B 1 84 ? -47.713 81.420 14.560 1.00 28.27 219 GLU B C 1
ATOM 1696 O O . GLU B 1 84 ? -47.136 82.239 15.281 1.00 28.57 219 GLU B O 1
ATOM 1698 N N . SER B 1 85 ? -47.638 80.100 14.753 1.00 26.62 220 SER B N 1
ATOM 1699 C CA . SER B 1 85 ? -46.745 79.506 15.749 1.00 25.04 220 SER B CA 1
ATOM 1700 C C . SER B 1 85 ? -45.318 79.454 15.214 1.00 24.09 220 SER B C 1
ATOM 1701 O O . SER B 1 85 ? -45.102 79.565 14.005 1.00 24.13 220 SER B O 1
ATOM 1704 N N . VAL B 1 86 ? -44.356 79.297 16.122 1.00 22.76 221 VAL B N 1
ATOM 1705 C CA . VAL B 1 86 ? -42.941 79.125 15.767 1.00 21.31 221 VAL B CA 1
ATOM 1706 C C . VAL B 1 86 ? -42.748 77.909 14.849 1.00 20.43 221 VAL B C 1
ATOM 1707 O O . VAL B 1 86 ? -42.084 78.015 13.815 1.00 19.68 221 VAL B O 1
ATOM 1711 N N . ASP B 1 87 ? -43.343 76.774 15.217 1.00 19.35 222 ASP B N 1
ATOM 1712 C CA . ASP B 1 87 ? -43.187 75.546 14.429 1.00 18.81 222 ASP B CA 1
ATOM 1713 C C . ASP B 1 87 ? -43.710 75.719 12.995 1.00 18.44 222 ASP B C 1
ATOM 1714 O O . ASP B 1 87 ? -43.049 75.318 12.035 1.00 18.40 222 ASP B O 1
ATOM 1719 N N . GLU B 1 88 ? -44.856 76.379 12.853 1.00 17.75 223 GLU B N 1
ATOM 1720 C CA . GLU B 1 88 ? -45.472 76.609 11.543 1.00 17.21 223 GLU B CA 1
ATOM 1721 C C . GLU B 1 88 ? -44.618 77.505 10.635 1.00 16.66 223 GLU B C 1
ATOM 1722 O O . GLU B 1 88 ? -44.572 77.312 9.414 1.00 16.88 223 GLU B O 1
ATOM 1728 N N . LYS B 1 89 ? -43.954 78.486 11.237 1.00 15.53 224 LYS B N 1
ATOM 1729 C CA . LYS B 1 89 ? -43.125 79.428 10.485 1.00 14.70 224 LYS B CA 1
ATOM 1730 C C . LYS B 1 89 ? -41.834 78.777 9.968 1.00 14.44 224 LYS B C 1
ATOM 1731 O O . LYS B 1 89 ? -41.407 79.041 8.840 1.00 14.37 224 LYS B O 1
ATOM 1737 N N . LEU B 1 90 ? -41.233 77.932 10.800 1.00 13.58 225 LEU B N 1
ATOM 1738 C CA . LEU B 1 90 ? -40.054 77.167 10.432 1.00 13.38 225 LEU B CA 1
ATOM 1739 C C . LEU B 1 90 ? -40.321 76.280 9.226 1.00 14.00 225 LEU B C 1
ATOM 1740 O O . LEU B 1 90 ? -39.498 76.191 8.319 1.00 13.97 225 LEU B O 1
ATOM 1745 N N . LEU B 1 91 ? -41.489 75.647 9.214 1.00 15.52 226 LEU B N 1
ATOM 1746 C CA . LEU B 1 91 ? -41.850 74.707 8.155 1.00 16.66 226 LEU B CA 1
ATOM 1747 C C . LEU B 1 91 ? -41.956 75.366 6.778 1.00 17.86 226 LEU B C 1
ATOM 1748 O O . LEU B 1 91 ? -41.291 74.933 5.835 1.00 18.16 226 LEU B O 1
ATOM 1753 N N . PHE B 1 92 ? -42.746 76.432 6.667 1.00 19.29 227 PHE B N 1
ATOM 1754 C CA . PHE B 1 92 ? -42.884 77.119 5.371 1.00 20.78 227 PHE B CA 1
ATOM 1755 C C . PHE B 1 92 ? -41.569 77.774 4.946 1.00 21.14 227 PHE B C 1
ATOM 1756 O O . PHE B 1 92 ? -41.218 77.786 3.761 1.00 21.09 227 PHE B O 1
ATOM 1764 N N . LEU B 1 93 ? -40.821 78.251 5.938 1.00 21.98 228 LEU B N 1
ATOM 1765 C CA . LEU B 1 93 ? -39.449 78.711 5.756 1.00 22.74 228 LEU B CA 1
ATOM 1766 C C . LEU B 1 93 ? -38.577 77.655 5.074 1.00 22.87 228 LEU B C 1
ATOM 1767 O O . LEU B 1 93 ? -37.882 77.967 4.110 1.00 22.96 228 LEU B O 1
ATOM 1772 N N . ALA B 1 94 ? -38.612 76.420 5.575 1.00 22.90 229 ALA B N 1
ATOM 1773 C CA . ALA B 1 94 ? -37.812 75.326 5.004 1.00 23.28 229 ALA B CA 1
ATOM 1774 C C . ALA B 1 94 ? -38.235 74.940 3.572 1.00 23.39 229 ALA B C 1
ATOM 1775 O O . ALA B 1 94 ? -37.381 74.624 2.734 1.00 23.47 229 ALA B O 1
ATOM 1777 N N . ARG B 1 95 ? -39.541 74.965 3.301 1.00 23.26 230 ARG B N 1
ATOM 1778 C CA . ARG B 1 95 ? -40.070 74.710 1.954 1.00 23.42 230 ARG B CA 1
ATOM 1779 C C . ARG B 1 95 ? -39.702 75.822 0.975 1.00 23.62 230 ARG B C 1
ATOM 1780 O O . ARG B 1 95 ? -39.354 75.545 -0.177 1.00 23.64 230 ARG B O 1
ATOM 1788 N N . ASP B 1 96 ? -39.770 77.073 1.445 1.00 23.76 231 ASP B N 1
ATOM 1789 C CA . ASP B 1 96 ? -39.444 78.245 0.620 1.00 23.68 231 ASP B CA 1
ATOM 1790 C C . ASP B 1 96 ? -38.013 78.265 0.129 1.00 23.28 231 ASP B C 1
ATOM 1791 O O . ASP B 1 96 ? -37.765 78.565 -1.039 1.00 23.30 231 ASP B O 1
ATOM 1796 N N . LEU B 1 97 ? -37.071 77.950 1.016 1.00 22.80 232 LEU B N 1
ATOM 1797 C CA . LEU B 1 97 ? -35.653 77.972 0.651 1.00 22.17 232 LEU B CA 1
ATOM 1798 C C . LEU B 1 97 ? -35.172 76.628 0.125 1.00 22.27 232 LEU B C 1
ATOM 1799 O O . LEU B 1 97 ? -34.023 76.505 -0.308 1.00 22.12 232 LEU B O 1
ATOM 1804 N N . GLU B 1 98 ? -36.058 75.635 0.142 1.00 22.47 233 GLU B N 1
ATOM 1805 C CA . GLU B 1 98 ? -35.681 74.239 -0.103 1.00 23.14 233 GLU B CA 1
ATOM 1806 C C . GLU B 1 98 ? -34.485 73.817 0.741 1.00 23.13 233 GLU B C 1
ATOM 1807 O O . GLU B 1 98 ? -33.488 73.302 0.235 1.00 22.73 233 GLU B O 1
ATOM 1813 N N . ALA B 1 99 ? -34.610 74.060 2.041 1.00 23.81 234 ALA B N 1
ATOM 1814 C CA . ALA B 1 99 ? -33.567 73.750 3.029 1.00 24.11 234 ALA B CA 1
ATOM 1815 C C . ALA B 1 99 ? -34.180 72.829 4.050 1.00 24.14 234 ALA B C 1
ATOM 1816 O O . ALA B 1 99 ? -35.390 72.820 4.219 1.00 25.18 234 ALA B O 1
ATOM 1818 N N . ALA B 1 100 ? -33.348 72.050 4.725 1.00 23.00 235 ALA B N 1
ATOM 1819 C CA . ALA B 1 100 ? -33.820 71.136 5.725 1.00 22.88 235 ALA B CA 1
ATOM 1820 C C . ALA B 1 100 ? -33.926 71.889 7.049 1.00 22.94 235 ALA B C 1
ATOM 1821 O O . ALA B 1 100 ? -33.192 72.842 7.282 1.00 22.45 235 ALA B O 1
ATOM 1823 N N . LEU B 1 101 ? -34.860 71.462 7.894 1.00 23.04 236 LEU B N 1
ATOM 1824 C CA . LEU B 1 101 ? -34.916 71.919 9.274 1.00 22.63 236 LEU B CA 1
ATOM 1825 C C . LEU B 1 101 ? -33.841 71.228 10.056 1.00 22.15 236 LEU B C 1
ATOM 1826 O O . LEU B 1 101 ? -33.528 70.061 9.782 1.00 24.20 236 LEU B O 1
ATOM 1831 N N . VAL B 1 102 ? -33.308 71.902 11.067 1.00 20.97 237 VAL B N 1
ATOM 1832 C CA . VAL B 1 102 ? -32.378 71.249 11.993 1.00 19.73 237 VAL B CA 1
ATOM 1833 C C . VAL B 1 102 ? -32.916 71.537 13.372 1.00 20.45 237 VAL B C 1
ATOM 1834 O O . VAL B 1 102 ? -32.992 72.690 13.798 1.00 18.72 237 VAL B O 1
ATOM 1838 N N . THR B 1 103 ? -33.352 70.480 14.057 1.00 20.69 238 THR B N 1
ATOM 1839 C CA . THR B 1 103 ? -34.081 70.663 15.298 1.00 20.92 238 THR B CA 1
ATOM 1840 C C . THR B 1 103 ? -34.027 69.368 16.123 1.00 21.78 238 THR B C 1
ATOM 1841 O O . THR B 1 103 ? -34.012 68.279 15.554 1.00 22.60 238 THR B O 1
ATOM 1845 N N . ASN B 1 104 ? -33.991 69.495 17.449 1.00 21.29 239 ASN B N 1
ATOM 1846 C CA . ASN B 1 104 ? -34.221 68.363 18.344 1.00 21.23 239 ASN B CA 1
ATOM 1847 C C . ASN B 1 104 ? -35.680 68.223 18.804 1.00 22.00 239 ASN B C 1
ATOM 1848 O O . ASN B 1 104 ? -36.029 67.282 19.530 1.00 22.31 239 ASN B O 1
ATOM 1853 N N . ASP B 1 105 ? -36.522 69.172 18.413 1.00 21.36 240 ASP B N 1
ATOM 1854 C CA . ASP B 1 105 ? -37.854 69.273 18.974 1.00 22.26 240 ASP B CA 1
ATOM 1855 C C . ASP B 1 105 ? -38.819 68.148 18.520 1.00 21.82 240 ASP B C 1
ATOM 1856 O O . ASP B 1 105 ? -39.201 68.040 17.356 1.00 21.67 240 ASP B O 1
ATOM 1861 N N . HIS B 1 106 ? -39.213 67.308 19.458 1.00 22.03 241 HIS B N 1
ATOM 1862 C CA . HIS B 1 106 ? -40.111 66.190 19.095 1.00 22.77 241 HIS B CA 1
ATOM 1863 C C . HIS B 1 106 ? -41.376 66.507 18.334 1.00 21.42 241 HIS B C 1
ATOM 1864 O O . HIS B 1 106 ? -41.653 65.820 17.329 1.00 20.09 241 HIS B O 1
ATOM 1871 N N . ALA B 1 107 ? -42.103 67.554 18.751 1.00 20.48 242 ALA B N 1
ATOM 1872 C CA . ALA B 1 107 ? -43.343 67.925 18.032 1.00 20.59 242 ALA B CA 1
ATOM 1873 C C . ALA B 1 107 ? -43.073 68.465 16.628 1.00 20.39 242 ALA B C 1
ATOM 1874 O O . ALA B 1 107 ? -43.804 68.136 15.672 1.00 18.50 242 ALA B O 1
ATOM 1876 N N . LEU B 1 108 ? -42.019 69.292 16.506 1.00 20.39 243 LEU B N 1
ATOM 1877 C CA . LEU B 1 108 ? -41.628 69.833 15.216 1.00 20.16 243 LEU B CA 1
ATOM 1878 C C . LEU B 1 108 ? -41.150 68.727 14.230 1.00 18.99 243 LEU B C 1
ATOM 1879 O O . LEU B 1 108 ? -41.482 68.736 13.049 1.00 18.88 243 LEU B O 1
ATOM 1884 N N . LEU B 1 109 ? -40.348 67.796 14.707 1.00 18.45 244 LEU B N 1
ATOM 1885 C CA . LEU B 1 109 ? -39.953 66.649 13.884 1.00 18.07 244 LEU B CA 1
ATOM 1886 C C . LEU B 1 109 ? -41.199 65.870 13.348 1.00 19.23 244 LEU B C 1
ATOM 1887 O O . LEU B 1 109 ? -41.222 65.449 12.179 1.00 18.65 244 LEU B O 1
ATOM 1892 N N . GLN B 1 110 ? -42.229 65.718 14.191 1.00 18.41 245 GLN B N 1
ATOM 1893 C CA . GLN B 1 110 ? -43.490 65.099 13.759 1.00 20.15 245 GLN B CA 1
ATOM 1894 C C . GLN B 1 110 ? -44.238 65.904 12.690 1.00 20.70 245 GLN B C 1
ATOM 1895 O O . GLN B 1 110 ? -44.604 65.352 11.658 1.00 20.52 245 GLN B O 1
ATOM 1917 N N . ALA B 1 112 ? -43.035 68.033 10.628 1.00 20.92 247 ALA B N 1
ATOM 1918 C CA . ALA B 1 112 ? -42.232 67.925 9.425 1.00 21.07 247 ALA B CA 1
ATOM 1919 C C . ALA B 1 112 ? -42.417 66.627 8.634 1.00 21.41 247 ALA B C 1
ATOM 1920 O O . ALA B 1 112 ? -42.449 66.659 7.395 1.00 21.71 247 ALA B O 1
ATOM 1922 N N . ARG B 1 113 ? -42.483 65.485 9.320 1.00 22.19 248 ARG B N 1
ATOM 1923 C CA . ARG B 1 113 ? -42.808 64.217 8.641 1.00 23.17 248 ARG B CA 1
ATOM 1924 C C . ARG B 1 113 ? -44.173 64.306 7.931 1.00 23.56 248 ARG B C 1
ATOM 1925 O O . ARG B 1 113 ? -44.323 63.869 6.805 1.00 24.34 248 ARG B O 1
ATOM 1933 N N . ILE B 1 114 ? -45.165 64.862 8.605 1.00 23.58 249 ILE B N 1
ATOM 1934 C CA . ILE B 1 114 ? -46.502 65.045 8.018 1.00 24.30 249 ILE B CA 1
ATOM 1935 C C . ILE B 1 114 ? -46.505 66.026 6.831 1.00 24.24 249 ILE B C 1
ATOM 1936 O O . ILE B 1 114 ? -47.110 65.753 5.799 1.00 24.35 249 ILE B O 1
ATOM 1941 N N . TYR B 1 115 ? -45.845 67.169 6.982 1.00 25.11 250 TYR B N 1
ATOM 1942 C CA . TYR B 1 115 ? -45.631 68.075 5.844 1.00 26.16 250 TYR B CA 1
ATOM 1943 C C . TYR B 1 115 ? -44.700 67.501 4.750 1.00 26.36 250 TYR B C 1
ATOM 1944 O O . TYR B 1 115 ? -44.721 67.974 3.623 1.00 27.43 250 TYR B O 1
ATOM 1953 N N . GLY B 1 116 ? -43.895 66.497 5.065 1.00 26.60 251 GLY B N 1
ATOM 1954 C CA . GLY B 1 116 ? -42.847 66.037 4.106 1.00 26.83 251 GLY B CA 1
ATOM 1955 C C . GLY B 1 116 ? -41.715 67.058 3.898 1.00 27.09 251 GLY B C 1
ATOM 1956 O O . GLY B 1 116 ? -41.224 67.255 2.767 1.00 27.38 251 GLY B O 1
ATOM 1957 N N . VAL B 1 117 ? -41.325 67.719 4.989 1.00 26.13 252 VAL B N 1
ATOM 1958 C CA . VAL B 1 117 ? -40.139 68.591 5.057 1.00 26.03 252 VAL B CA 1
ATOM 1959 C C . VAL B 1 117 ? -39.007 67.799 5.673 1.00 25.87 252 VAL B C 1
ATOM 1960 O O . VAL B 1 117 ? -39.159 67.244 6.768 1.00 26.79 252 VAL B O 1
ATOM 1964 N N . LYS B 1 118 ? -37.876 67.719 4.978 1.00 26.40 253 LYS B N 1
ATOM 1965 C CA . LYS B 1 118 ? -36.691 67.044 5.511 1.00 26.42 253 LYS B CA 1
ATOM 1966 C C . LYS B 1 118 ? -36.356 67.781 6.810 1.00 25.08 253 LYS B C 1
ATOM 1967 O O . LYS B 1 118 ? -36.375 68.990 6.828 1.00 24.72 253 LYS B O 1
ATOM 1973 N N . ALA B 1 119 ? -36.082 67.047 7.883 1.00 25.07 254 ALA B N 1
ATOM 1974 C CA . ALA B 1 119 ? -35.658 67.639 9.162 1.00 25.15 254 ALA B CA 1
ATOM 1975 C C . ALA B 1 119 ? -34.564 66.802 9.803 1.00 25.28 254 ALA B C 1
ATOM 1976 O O . ALA B 1 119 ? -34.713 65.599 9.951 1.00 25.82 254 ALA B O 1
ATOM 1978 N N . LEU B 1 120 ? -33.487 67.466 10.211 1.00 24.31 255 LEU B N 1
ATOM 1979 C CA . LEU B 1 120 ? -32.336 66.803 10.777 1.00 23.03 255 LEU B CA 1
ATOM 1980 C C . LEU B 1 120 ? -32.325 66.974 12.296 1.00 22.54 255 LEU B C 1
ATOM 1981 O O . LEU B 1 120 ? -32.442 68.107 12.820 1.00 21.50 255 LEU B O 1
ATOM 1986 N N . SER B 1 121 ? -32.126 65.856 12.990 1.00 20.92 256 SER B N 1
ATOM 1987 C CA . SER B 1 121 ? -32.096 65.844 14.430 1.00 20.48 256 SER B CA 1
ATOM 1988 C C . SER B 1 121 ? -30.713 65.541 14.925 1.00 19.84 256 SER B C 1
ATOM 1989 O O . SER B 1 121 ? -30.166 64.461 14.619 1.00 17.73 256 SER B O 1
ATOM 1992 N N . ILE B 1 122 ? -30.142 66.475 15.700 1.00 20.73 257 ILE B N 1
ATOM 1993 C CA . ILE B 1 122 ? -28.832 66.244 16.345 1.00 20.99 257 ILE B CA 1
ATOM 1994 C C . ILE B 1 122 ? -28.857 65.064 17.326 1.00 21.16 257 ILE B C 1
ATOM 1995 O O . ILE B 1 122 ? -27.937 64.219 17.326 1.00 19.63 257 ILE B O 1
ATOM 2000 N N . GLN B 1 123 ? -29.881 65.014 18.178 1.00 22.17 258 GLN B N 1
ATOM 2001 C CA . GLN B 1 123 ? -30.042 63.861 19.066 1.00 24.11 258 GLN B CA 1
ATOM 2002 C C . GLN B 1 123 ? -30.121 62.518 18.276 1.00 24.35 258 GLN B C 1
ATOM 2003 O O . GLN B 1 123 ? -29.438 61.553 18.636 1.00 23.66 258 GLN B O 1
ATOM 2009 N N . ALA B 1 124 ? -30.888 62.471 17.175 1.00 24.51 259 ALA B N 1
ATOM 2010 C CA . ALA B 1 124 ? -30.977 61.213 16.392 1.00 25.05 259 ALA B CA 1
ATOM 2011 C C . ALA B 1 124 ? -29.623 60.890 15.785 1.00 25.41 259 ALA B C 1
ATOM 2012 O O . ALA B 1 124 ? -29.204 59.728 15.761 1.00 25.77 259 ALA B O 1
ATOM 2014 N N . LEU B 1 125 ? -28.913 61.916 15.313 1.00 24.96 260 LEU B N 1
ATOM 2015 C CA . LEU B 1 125 ? -27.540 61.685 14.895 1.00 24.51 260 LEU B CA 1
ATOM 2016 C C . LEU B 1 125 ? -26.704 61.098 16.041 1.00 24.99 260 LEU B C 1
ATOM 2017 O O . LEU B 1 125 ? -26.024 60.089 15.863 1.00 25.39 260 LEU B O 1
ATOM 2022 N N . ALA B 1 126 ? -26.742 61.736 17.206 1.00 25.60 261 ALA B N 1
ATOM 2023 C CA . ALA B 1 126 ? -25.961 61.289 18.356 1.00 27.27 261 ALA B CA 1
ATOM 2024 C C . ALA B 1 126 ? -26.281 59.848 18.736 1.00 28.40 261 ALA B C 1
ATOM 2025 O O . ALA B 1 126 ? -25.361 59.046 18.975 1.00 28.73 261 ALA B O 1
ATOM 2027 N N A GLN B 1 127 ? -27.562 59.498 18.789 0.50 28.84 262 GLN B N 1
ATOM 2028 N N B GLN B 1 127 ? -27.576 59.521 18.803 0.50 28.31 262 GLN B N 1
ATOM 2029 C CA A GLN B 1 127 ? -27.904 58.145 19.228 0.50 29.59 262 GLN B CA 1
ATOM 2030 C CA B GLN B 1 127 ? -27.995 58.163 19.182 0.50 28.56 262 GLN B CA 1
ATOM 2031 C C A GLN B 1 127 ? -27.545 57.060 18.208 0.50 29.46 262 GLN B C 1
ATOM 2032 C C B GLN B 1 127 ? -27.381 57.130 18.241 0.50 28.81 262 GLN B C 1
ATOM 2033 O O A GLN B 1 127 ? -27.397 55.902 18.585 0.50 29.52 262 GLN B O 1
ATOM 2034 O O B GLN B 1 127 ? -26.911 56.091 18.696 0.50 28.62 262 GLN B O 1
ATOM 2045 N N . ALA B 1 128 ? -27.358 57.450 16.944 1.00 29.36 263 ALA B N 1
ATOM 2046 C CA . ALA B 1 128 ? -26.852 56.536 15.900 1.00 29.77 263 ALA B CA 1
ATOM 2047 C C . ALA B 1 128 ? -25.364 56.213 16.042 1.00 31.01 263 ALA B C 1
ATOM 2048 O O . ALA B 1 128 ? -24.904 55.157 15.605 1.00 30.94 263 ALA B O 1
ATOM 2050 N N . LEU B 1 129 ? -24.614 57.137 16.644 1.00 32.39 264 LEU B N 1
ATOM 2051 C CA . LEU B 1 129 ? -23.156 57.047 16.729 1.00 33.19 264 LEU B CA 1
ATOM 2052 C C . LEU B 1 129 ? -22.657 56.685 18.135 1.00 34.19 264 LEU B C 1
ATOM 2053 O O . LEU B 1 129 ? -21.453 56.725 18.397 1.00 33.90 264 LEU B O 1
ATOM 2058 N N . ARG B 1 130 ? -23.594 56.345 19.026 1.00 35.40 265 ARG B N 1
ATOM 2059 C CA . ARG B 1 130 ? -23.293 55.934 20.406 1.00 36.43 265 ARG B CA 1
ATOM 2060 C C . ARG B 1 130 ? -22.439 54.673 20.441 1.00 37.11 265 ARG B C 1
ATOM 2061 O O . ARG B 1 130 ? -22.542 53.808 19.558 1.00 37.55 265 ARG B O 1
ATOM 2063 N N . PRO B 1 131 ? -21.575 54.591 21.451 1.00 37.51 266 PRO B N 1
ATOM 2064 C CA . PRO B 1 131 ? -20.797 53.392 21.690 1.00 37.45 266 PRO B CA 1
ATOM 2065 C C . PRO B 1 131 ? -21.642 52.454 22.550 1.00 37.59 266 PRO B C 1
ATOM 2066 O O . PRO B 1 131 ? -22.784 52.780 22.901 1.00 37.23 266 PRO B O 1
#

Sequence (259 aa):
APRGGKKVLDTSVLVDGRVAEVAAVGFLEGPLWVPHFVLKELQHHFADSQDPLRRAKGRRGLETLERLREAAPLEVLETTPKGESVDEKLLFLARDDLEAALVTNNDHHALLQARIYGVKALSIQALAQALRPQLNAPRGGKVLDTSVVLVDGRVAEVAAVGFLEGPLWVPHFVLKELQHFADSQDPLRRAKGRRGLETLEERLREAAPLEVLETTPKGESVDEKLLFLARDLEAALVTNDHALLQARIYGVKALSIQALAQQALRP

Foldseek 3Di:
DQPLAEEEAQANLLVLCVLVCLQVPNRDGDYEYEPVRLVCLVVLCVDPDVVSNSSSVSSVVSVVSNVVSHHYDYHYDFDADDDPLRSQLVVCVVSSHEYEHQPVVSCVNVVVVGHYHYPVVVVVVPPDDD/DQFPLFEEEALAVLLVLCVLVCLQVPNGDDDYEYEPVRLVCLVVQCPDPPVVSVVSSVSSVVSVVSNVVSHNYDYDPDFDDDDDPLRRSLVVCVVSVYAYEHQDPVSVCVVVVVGHYHYPVVVVVVPDD

Solvent-accessible surface area: 13093 Å² total

CATH classification: 3.40.50.1010

B-factor: mean 28.21, std 10.05, range [2.0, 64.01]

Organism: Thermus thermophilus (strain ATCC 27634 / DSM 579 / HB8) (NCBI:txid300852)

Nearest PDB structures (foldseek):
  3ix7-assembly1_B  TM=1.008E+00  e=2.744E-26  Thermus thermophilus HB8
  5f4h-assembly1_B  TM=8.311E-01  e=6.401E-07  Saccharolobus islandicus L.S.2.15
  5yww-assembly1_A  TM=7.874E-01  e=1.795E-06  Saccharolobus islandicus REY15A
  2dok-assembly3_B-2  TM=6.743E-01  e=4.028E-04  Homo sapiens
  1v8p-assembly2_F  TM=5.868E-01  e=7.194E-04  Pyrobaculum aerophilum

Secondary structure (DSSP, 8-state):
---S-EEE-HHHHHH-HHHHHHTTT---S-EEEEHHHHHHHHHHHT-SSHHHHHHHHHHHHHHHHHHHHS-EEEE----S-SSHHHHHHHHHHHTT-EEEES-HHHH--TTTT--EEEHHHHHHHTS---/----S-EEE-HHHHHH-THHHHHHTT-S-S-EEEEHHHHHHHHHHHT-SSHHHHHHHHHHHHHHHHHHHHS-EEEE----S-SSHHHHHHHHHHHHT-EEE---HHHH--TTTT--EE-HHHHHHHS--

InterPro domains:
  IPR002716 PIN domain [PF01850] (144-253)
  IPR002792 TRAM domain [PF01938] (268-318)
  IPR002792 TRAM domain [PS50926] (267-328)
  IPR029060 PIN-like domain superfamily [SSF88723] (143-265)
  IPR052041 Nucleic acid metabolism PIN/TRAM-domain-containing protein [PTHR11603] (133-332)
  IPR060543 YacL/YCF81-like, N-terminal domain [PF27675] (6-114)

Radius of gyration: 19.83 Å; Cα contacts (8 Å, |Δi|>4): 494; chains: 2; bounding box: 48×57×51 Å